Protein AF-T0NDR8-F1 (afdb_monomer_lite)

pLDDT: mean 93.09, std 7.86, range [40.0, 98.38]

Radius of gyration: 21.75 Å; chains: 1; bounding box: 62×39×62 Å

Sequence (320 aa):
SDEGNINTYKAYLRDLRKEHNIPVLVAEYGVPSSRGMAHKNIHMDFNQGNNDETMQGIINNHMLKDIVDEGYAGALAFTWQDEWFKRTWNTMDYDLPERRPFWSNVETNEQMFGILAFDPGQENSICDVDGDYSEWIENKDKFSIRDDNVYIRHDERYVYFLIKSENLRNNCVTYIPIDIKPNQGNTSYTEANLGFKAPIDVLIKIDKNSDSRILIDAYYDSFSYHYGKLLGFIDYNNDYSKDNTGIFTPIYLALNRGLFLPVDKVSLPFEKYETGKLLSGNGNPKSKVYNSLTDYAMKDNVLEIRIPWALLNVMDPSQN

Foldseek 3Di:
DDPDADDPLLVVLLVVLVVDPDAAEAEEDFAFQFLAFQAADPGPRSTLYPHWLVRRVVVRVVSQVSCVVSPHPHYAYPDAEWQQLDADPQCNVLADNVFSRLAHESNGSRTRSHPHYDDWDDPDDQDWFALDCPSVPPAPQWDDDPPKIWGWDDTRWWIKIKIFDQVVPDQDKDKDFDDPDAPFAAQAAVVVGGGHPGHGAKIFIDGPVQQTFIWGQLLPQPCLCPCPVPVNLDPHDPCSVDTHPNDTHFHKTWNDRWDQDPVVRDIRHTDIDRSGGAAEFTCDPVDPGHTVRHAWYHDNRMIMGIDTVVSVSNRGPSPD

Secondary structure (DSSP, 8-state):
---S---HHHHHHHHHHHT-SS--EEEEE-----SSEEE--TTT---EE---HHHHHHHHHHHHHHHHHTT-SEEEES-SB--TT---TTTTTSS-GGGGGGS--TT-TTS---SB---SSSSS-S--SSS-GGGGTT-SSEEEETTEEEEEEE-SSEEEEEEE-GGGSSSPPEEEEE--STT-SEEEETTTTEEEEEEESEEEEE-TTTT-EEEEEGGG-HHIIIIIIIT-SS---GGGGSSS-S-EEE-EEES---EEETTTTEEEPP-EEETTBPPBS---TTSTT--TT--EEEETTEEEEEEEGGGGT-S-TT--

Structure (mmCIF, N/CA/C/O backbone):
data_AF-T0NDR8-F1
#
_entry.id   AF-T0NDR8-F1
#
loop_
_atom_site.group_PDB
_atom_site.id
_atom_site.type_symbol
_atom_site.label_atom_id
_atom_site.label_alt_id
_atom_site.label_comp_id
_atom_site.label_asym_id
_atom_site.label_entity_id
_atom_site.label_seq_id
_atom_site.pdbx_PDB_ins_code
_atom_site.Cartn_x
_atom_site.Cartn_y
_atom_site.Cartn_z
_atom_site.occupancy
_atom_site.B_iso_or_equiv
_atom_site.auth_seq_id
_atom_site.auth_comp_id
_atom_site.auth_asym_id
_atom_site.auth_atom_id
_atom_site.pdbx_PDB_model_num
ATOM 1 N N . SER A 1 1 ? -25.293 18.993 19.581 1.00 40.16 1 SER A N 1
ATOM 2 C CA . SER A 1 1 ? -26.075 19.595 18.487 1.00 40.16 1 SER A CA 1
ATOM 3 C C . SER A 1 1 ? -25.246 19.398 17.245 1.00 40.16 1 SER A C 1
ATOM 5 O O . SER A 1 1 ? -24.423 20.249 16.940 1.00 40.16 1 SER A O 1
ATOM 7 N N . ASP A 1 2 ? -25.407 18.240 16.612 1.00 40.00 2 ASP A N 1
ATOM 8 C CA . ASP A 1 2 ? -24.569 17.824 15.489 1.00 40.00 2 ASP A CA 1
ATOM 9 C C . ASP A 1 2 ? -25.471 17.767 14.263 1.00 40.00 2 ASP A C 1
ATOM 11 O O . ASP A 1 2 ? -26.126 16.766 13.977 1.00 40.00 2 ASP A O 1
ATOM 15 N N . GLU A 1 3 ? -25.598 18.907 13.596 1.00 43.66 3 GLU A N 1
ATOM 16 C CA . GLU A 1 3 ? -26.218 18.962 12.282 1.00 43.66 3 GLU A CA 1
ATOM 17 C C . GLU A 1 3 ? -25.287 18.258 11.279 1.00 43.66 3 GLU A C 1
ATOM 19 O O . GLU A 1 3 ? -24.213 18.758 10.959 1.00 43.66 3 GLU A O 1
ATOM 24 N N . GLY A 1 4 ? -25.702 17.089 10.780 1.00 54.12 4 GLY A N 1
ATOM 25 C CA . GLY A 1 4 ? -25.367 16.643 9.421 1.00 54.12 4 GLY A CA 1
ATOM 26 C C . GLY A 1 4 ? -24.457 15.424 9.240 1.00 54.12 4 GLY A C 1
ATOM 27 O O . GLY A 1 4 ? -24.596 14.764 8.213 1.00 54.12 4 GLY A O 1
ATOM 28 N N . ASN A 1 5 ? -23.592 15.062 10.193 1.00 70.69 5 ASN A N 1
ATOM 29 C CA . ASN A 1 5 ? -22.657 13.940 9.998 1.00 70.69 5 ASN A CA 1
ATOM 30 C C . ASN A 1 5 ? -23.119 12.669 10.723 1.00 70.69 5 ASN A C 1
ATOM 32 O O . ASN A 1 5 ? -23.261 12.645 11.945 1.00 70.69 5 ASN A O 1
ATOM 36 N N . ILE A 1 6 ? -23.348 11.596 9.959 1.00 85.75 6 ILE A N 1
ATOM 37 C CA . ILE A 1 6 ? -23.759 10.292 10.492 1.00 85.75 6 ILE A CA 1
ATOM 38 C C . ILE A 1 6 ? -22.557 9.641 11.188 1.00 85.75 6 ILE A C 1
ATOM 40 O O . ILE A 1 6 ? -21.630 9.179 10.530 1.00 85.75 6 ILE A O 1
ATOM 44 N N . ASN A 1 7 ? -22.595 9.558 12.520 1.00 92.25 7 ASN A N 1
ATOM 45 C CA . ASN A 1 7 ? -21.621 8.803 13.307 1.00 92.25 7 ASN A CA 1
ATOM 46 C C . ASN A 1 7 ? -22.169 7.399 13.616 1.00 92.25 7 ASN A C 1
ATOM 48 O O . ASN A 1 7 ? -22.849 7.177 14.623 1.00 92.25 7 ASN A O 1
ATOM 52 N N . THR A 1 8 ? -21.893 6.447 12.723 1.00 92.38 8 THR A N 1
ATOM 53 C CA . THR A 1 8 ? -22.351 5.058 12.873 1.00 92.38 8 THR A CA 1
ATOM 54 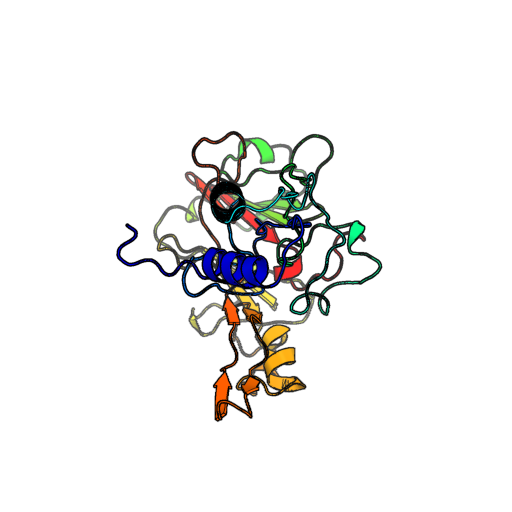C C . THR A 1 8 ? -21.667 4.335 14.029 1.00 92.38 8 THR A C 1
ATOM 56 O O . THR A 1 8 ? -22.281 3.467 14.646 1.00 92.38 8 THR A O 1
ATOM 59 N N . TYR A 1 9 ? -20.423 4.699 14.355 1.00 94.69 9 TYR A N 1
ATOM 60 C CA . TYR A 1 9 ? -19.675 4.084 15.451 1.00 94.69 9 TYR A CA 1
ATOM 61 C C . TYR A 1 9 ? -20.297 4.415 16.813 1.00 94.69 9 TYR A C 1
ATOM 63 O O . TYR A 1 9 ? -20.626 3.516 17.586 1.00 94.69 9 TYR A O 1
ATOM 71 N N . LYS A 1 10 ? -20.566 5.697 17.075 1.00 96.06 10 LYS A N 1
ATOM 72 C CA . LYS A 1 10 ? -21.236 6.153 18.299 1.00 96.06 10 LYS A CA 1
ATOM 73 C C . LYS A 1 10 ? -22.651 5.596 18.430 1.00 96.06 10 LYS A C 1
ATOM 75 O O . LYS A 1 10 ? -23.065 5.223 19.524 1.00 96.06 10 LYS A O 1
ATOM 80 N N . ALA A 1 11 ? -23.391 5.501 17.321 1.00 95.00 11 ALA A N 1
ATOM 81 C CA . ALA A 1 11 ? -24.710 4.871 17.316 1.00 95.00 11 ALA A CA 1
ATOM 82 C C . ALA A 1 11 ? -24.638 3.396 17.752 1.00 95.00 11 ALA A C 1
ATOM 84 O O . ALA A 1 11 ? -25.385 2.990 18.641 1.00 95.00 11 ALA A O 1
ATOM 85 N N . TYR A 1 12 ? -23.685 2.632 17.204 1.00 95.12 12 TYR A N 1
ATOM 86 C CA . TYR A 1 12 ? -23.433 1.251 17.620 1.00 95.12 12 TYR A CA 1
ATOM 87 C C . TYR A 1 12 ? -23.062 1.152 19.107 1.00 95.12 12 TYR A C 1
ATOM 89 O O . TYR A 1 12 ? -23.643 0.345 19.833 1.00 95.12 12 TYR A O 1
ATOM 97 N N . LEU A 1 13 ? -22.149 2.004 19.588 1.00 97.19 13 LEU A N 1
ATOM 98 C CA . LEU A 1 13 ? -21.760 2.042 21.000 1.00 97.19 13 LEU A CA 1
ATOM 99 C C . LEU A 1 13 ? -22.958 2.311 21.917 1.00 97.19 13 LEU A C 1
ATOM 101 O O . LEU A 1 13 ? -23.097 1.660 22.954 1.00 97.19 13 LEU A O 1
ATOM 105 N N . ARG A 1 14 ? -23.837 3.237 21.534 1.00 97.06 14 ARG A N 1
ATOM 106 C CA . ARG A 1 14 ? -25.043 3.562 22.293 1.00 97.06 14 ARG A CA 1
ATOM 107 C C . ARG A 1 14 ? -25.989 2.376 22.396 1.00 97.06 14 ARG A C 1
ATOM 109 O O . ARG A 1 14 ? -26.503 2.096 23.477 1.00 97.06 14 ARG A O 1
ATOM 116 N N . ASP A 1 15 ? -26.237 1.701 21.280 1.00 96.56 15 ASP A N 1
ATOM 117 C CA . ASP A 1 15 ? -27.154 0.566 21.243 1.00 96.56 15 ASP A CA 1
ATOM 118 C C . ASP A 1 15 ? -26.586 -0.625 22.018 1.00 96.56 15 ASP A C 1
ATOM 120 O O . ASP A 1 15 ? -27.284 -1.175 22.863 1.00 96.56 15 ASP A O 1
ATOM 124 N N . LEU A 1 16 ? -25.291 -0.922 21.873 1.00 96.00 16 LEU A N 1
ATOM 125 C CA . LEU A 1 16 ? -24.615 -1.933 22.689 1.00 96.00 16 LEU A CA 1
ATOM 126 C C . LEU A 1 16 ? -24.674 -1.598 24.192 1.00 96.00 16 LEU A C 1
ATOM 128 O O . LEU A 1 16 ? -24.930 -2.472 25.020 1.00 96.00 16 LEU A O 1
ATOM 132 N N . ARG A 1 17 ? -24.478 -0.327 24.573 1.00 95.69 17 ARG A N 1
ATOM 133 C CA . ARG A 1 17 ? -24.505 0.096 25.982 1.00 95.69 17 ARG A CA 1
ATOM 134 C C . ARG A 1 17 ? -25.880 -0.104 26.621 1.00 95.69 17 ARG A C 1
ATOM 136 O O . ARG A 1 17 ? -25.917 -0.456 27.802 1.00 95.69 17 ARG A O 1
ATOM 143 N N . LYS A 1 18 ? -26.975 0.109 25.874 1.00 96.19 18 LYS A N 1
ATOM 144 C CA . LYS A 1 18 ? -28.365 -0.062 26.351 1.00 96.19 18 LYS A CA 1
ATOM 145 C C . LYS A 1 18 ? -28.694 -1.505 26.735 1.00 96.19 18 LYS A C 1
ATOM 147 O O . LYS A 1 18 ? -29.501 -1.710 27.636 1.00 96.19 18 LYS A O 1
ATOM 152 N N . GLU A 1 19 ? -28.054 -2.482 26.098 1.00 97.06 19 GLU A N 1
ATOM 153 C CA . GLU A 1 19 ? -28.286 -3.910 26.358 1.00 97.06 19 GLU A CA 1
ATOM 154 C C . GLU A 1 19 ? -27.609 -4.414 27.648 1.00 97.06 19 GLU A C 1
ATOM 156 O O . GLU A 1 19 ? -27.806 -5.558 28.066 1.00 97.06 19 GLU A O 1
ATOM 161 N N . HIS A 1 20 ? -26.816 -3.573 28.325 1.00 95.44 20 HIS A N 1
ATOM 162 C CA . HIS A 1 20 ? -26.034 -3.972 29.493 1.00 95.44 20 HIS A CA 1
ATOM 163 C C . HIS A 1 20 ? -26.253 -3.054 30.702 1.00 95.44 20 HIS A C 1
ATOM 165 O O . HIS A 1 20 ? -26.096 -1.841 30.636 1.00 95.44 20 HIS A O 1
ATOM 171 N N . ASN A 1 21 ? -26.500 -3.642 31.875 1.00 94.94 21 ASN A N 1
ATOM 172 C CA . ASN A 1 21 ? -26.572 -2.916 33.157 1.00 94.94 21 ASN A CA 1
ATOM 173 C C . ASN A 1 21 ? -25.276 -3.009 33.986 1.00 94.94 21 ASN A C 1
ATOM 175 O O . ASN A 1 21 ? -25.230 -2.562 35.129 1.00 94.94 21 ASN A O 1
ATOM 179 N N . ILE A 1 22 ? -24.224 -3.602 33.419 1.00 97.19 22 ILE A N 1
ATOM 180 C CA . ILE A 1 22 ? -22.890 -3.747 34.018 1.00 97.19 22 ILE A CA 1
ATOM 181 C C . ILE A 1 22 ? -21.892 -2.794 33.335 1.00 97.19 22 ILE A C 1
ATOM 183 O O . ILE A 1 22 ? -22.199 -2.277 32.258 1.00 97.19 22 ILE A O 1
ATOM 187 N N . PRO A 1 23 ? -20.707 -2.541 33.923 1.00 97.19 23 PRO A N 1
ATOM 188 C CA . PRO A 1 23 ? -19.633 -1.840 33.225 1.00 97.19 23 PRO A CA 1
ATOM 189 C C . PRO A 1 23 ? -19.239 -2.579 31.939 1.00 97.19 23 PRO A C 1
ATOM 191 O O . PRO A 1 23 ? -19.025 -3.790 31.963 1.00 97.19 23 PRO A O 1
ATOM 194 N N . VAL A 1 24 ? -19.128 -1.843 30.832 1.00 97.94 24 VAL A N 1
ATOM 195 C CA . VAL A 1 24 ? -18.695 -2.372 29.531 1.00 97.94 24 VAL A CA 1
ATOM 196 C C . VAL A 1 24 ? -17.355 -1.740 29.174 1.00 97.94 24 VAL A C 1
ATOM 198 O O . VAL A 1 24 ? -17.220 -0.518 29.214 1.00 97.94 24 VAL A O 1
ATOM 201 N N . LEU A 1 25 ? -16.367 -2.571 28.849 1.00 97.81 25 LEU A N 1
ATOM 202 C CA . LEU A 1 25 ? -15.038 -2.167 28.393 1.00 97.81 25 LEU A CA 1
ATOM 203 C C . LEU A 1 25 ? -14.932 -2.453 26.893 1.00 97.81 25 LEU A C 1
ATOM 205 O O . LEU A 1 25 ? -15.238 -3.566 26.467 1.00 97.81 25 LEU A O 1
ATOM 209 N N . VAL A 1 26 ? -14.462 -1.484 26.106 1.00 98.19 26 VAL A N 1
ATOM 210 C CA . VAL A 1 26 ? -14.074 -1.751 24.715 1.00 98.19 26 VAL A CA 1
ATOM 211 C C . VAL A 1 26 ? -12.697 -2.409 24.725 1.00 98.19 26 VAL A C 1
ATOM 213 O O . VAL A 1 26 ? -11.698 -1.765 25.036 1.00 98.19 26 VAL A O 1
ATOM 216 N N . ALA A 1 27 ? -12.661 -3.713 24.449 1.00 96.94 27 ALA A N 1
ATOM 217 C CA . ALA A 1 27 ? -11.439 -4.509 24.548 1.00 96.94 27 ALA A CA 1
ATOM 218 C C . ALA A 1 27 ? -10.407 -4.170 23.467 1.00 96.94 27 ALA A C 1
ATOM 220 O O . ALA A 1 27 ? -9.223 -4.326 23.724 1.00 96.94 27 ALA A O 1
ATOM 221 N N . GLU A 1 28 ? -10.846 -3.710 22.295 1.00 96.31 28 GLU A N 1
ATOM 222 C CA . GLU A 1 28 ? -9.987 -3.290 21.188 1.00 96.31 28 GLU A CA 1
ATOM 223 C C . GLU A 1 28 ? -10.709 -2.204 20.382 1.00 96.31 28 GLU A C 1
ATOM 225 O O . GLU A 1 28 ? -11.910 -2.307 20.113 1.00 96.31 28 GLU A O 1
ATOM 230 N N . TYR A 1 29 ? -9.984 -1.155 20.003 1.00 96.94 29 TYR A N 1
ATOM 231 C CA . TYR A 1 29 ? -10.418 -0.187 19.001 1.00 96.94 29 TYR A CA 1
ATOM 232 C C . TYR A 1 29 ? -9.208 0.345 18.237 1.00 96.94 29 TYR A C 1
ATOM 234 O O . TYR A 1 29 ? -8.104 0.420 18.780 1.00 96.94 29 TYR A O 1
ATOM 242 N N . GLY A 1 30 ? -9.447 0.758 16.999 1.00 96.56 30 GLY A N 1
ATOM 243 C CA . GLY A 1 30 ? -8.458 1.409 16.160 1.00 96.56 30 GLY A CA 1
ATOM 244 C C . GLY A 1 30 ? -8.782 1.240 14.683 1.00 96.56 30 GLY A C 1
ATOM 245 O O . GLY A 1 30 ? -9.642 0.439 14.309 1.00 96.56 30 GLY A O 1
ATOM 246 N N . VAL A 1 31 ? -8.069 1.991 13.854 1.00 97.25 31 VAL A N 1
ATOM 247 C CA . VAL A 1 31 ? -7.938 1.744 12.416 1.00 97.25 31 VAL A CA 1
ATOM 248 C C . VAL A 1 31 ? -6.457 1.577 12.067 1.00 97.25 31 VAL A C 1
ATOM 250 O O . VAL A 1 31 ? -5.607 2.124 12.774 1.00 97.25 31 VAL A O 1
ATOM 253 N N . PRO A 1 32 ? -6.118 0.847 10.998 1.00 97.31 32 PRO A N 1
ATOM 254 C CA . PRO A 1 32 ? -4.738 0.686 10.560 1.00 97.31 32 PRO A CA 1
ATOM 255 C C . PRO A 1 32 ? -4.275 1.880 9.712 1.00 97.31 32 PRO A C 1
ATOM 257 O O . PRO A 1 32 ? -5.077 2.503 9.002 1.00 97.31 32 PRO A O 1
ATOM 260 N N . SER A 1 33 ? -2.968 2.146 9.739 1.00 97.19 33 SER A N 1
ATOM 261 C CA . SER A 1 33 ? -2.264 3.061 8.830 1.00 97.19 33 SER A CA 1
ATOM 262 C C . SER A 1 33 ? -1.646 2.340 7.618 1.00 97.19 33 SER A C 1
ATOM 264 O O . SER A 1 33 ? -0.762 2.853 6.931 1.00 97.19 33 SER A O 1
ATOM 266 N N . SER A 1 34 ? -2.110 1.116 7.352 1.00 96.69 34 SER A N 1
ATOM 267 C CA . SER A 1 34 ? -1.697 0.299 6.214 1.00 96.69 34 SER A CA 1
ATOM 268 C C . SER A 1 34 ? -2.048 0.969 4.887 1.00 96.69 34 SER A C 1
ATOM 270 O O . SER A 1 34 ? -3.022 1.715 4.774 1.00 96.69 34 SER A O 1
ATOM 272 N N . ARG A 1 35 ? -1.318 0.607 3.834 1.00 96.88 35 ARG A N 1
ATOM 273 C CA . ARG A 1 35 ? -1.595 1.051 2.466 1.00 96.88 35 ARG A CA 1
ATOM 274 C C . ARG A 1 35 ? -2.831 0.375 1.872 1.00 96.88 35 ARG A C 1
ATOM 276 O O . ARG A 1 35 ? -3.700 1.041 1.312 1.00 96.88 35 ARG A O 1
ATOM 283 N N . GLY A 1 36 ? -2.911 -0.948 1.987 1.00 97.12 36 GLY A N 1
ATOM 284 C CA . GLY A 1 36 ? -4.042 -1.709 1.474 1.00 97.12 36 GLY A CA 1
ATOM 285 C C . GLY A 1 36 ? -5.286 -1.516 2.332 1.00 97.12 36 GLY A C 1
ATOM 286 O O . GLY A 1 36 ? -5.195 -1.179 3.513 1.00 97.12 36 GLY A O 1
ATOM 287 N N . MET A 1 37 ? -6.452 -1.736 1.725 1.00 97.12 37 MET A N 1
ATOM 288 C CA . MET A 1 37 ? -7.762 -1.529 2.338 1.00 97.12 37 MET A CA 1
ATOM 289 C C . MET A 1 37 ? -8.625 -2.782 2.175 1.00 97.12 37 MET A C 1
ATOM 291 O O . MET A 1 37 ? -8.669 -3.370 1.094 1.00 97.12 37 MET A O 1
ATOM 295 N N . ALA A 1 38 ? -9.341 -3.170 3.232 1.00 95.06 38 ALA A N 1
ATOM 296 C CA . ALA A 1 38 ? -10.311 -4.270 3.186 1.00 95.06 38 ALA A CA 1
ATOM 297 C C . ALA A 1 38 ? -11.764 -3.821 3.342 1.00 95.06 38 ALA A C 1
ATOM 299 O O . ALA A 1 38 ? -12.669 -4.582 3.018 1.00 95.06 38 ALA A O 1
ATOM 300 N N . HIS A 1 39 ? -12.005 -2.594 3.806 1.00 93.69 39 HIS A N 1
ATOM 301 C CA . HIS A 1 39 ? -13.349 -2.038 3.891 1.00 93.69 39 HIS A CA 1
ATOM 302 C C . HIS A 1 39 ? -13.325 -0.513 3.798 1.00 93.69 39 HIS A C 1
ATOM 304 O O . HIS A 1 39 ? -12.533 0.140 4.481 1.00 93.69 39 HIS A O 1
ATOM 310 N N . LYS A 1 40 ? -14.232 0.045 2.990 1.00 92.81 40 LYS A N 1
ATOM 311 C CA . LYS A 1 40 ? -14.448 1.487 2.875 1.00 92.81 40 LYS A CA 1
ATOM 312 C C . LYS A 1 40 ? -15.646 1.905 3.723 1.00 92.81 40 LYS A C 1
ATOM 314 O O . LYS A 1 40 ? -16.757 1.428 3.502 1.00 92.81 40 LYS A O 1
ATOM 319 N N . ASN A 1 41 ? -15.438 2.834 4.649 1.00 90.56 41 ASN A N 1
ATOM 320 C CA . ASN A 1 41 ? -16.526 3.399 5.437 1.00 90.56 41 ASN A CA 1
ATOM 321 C C . ASN A 1 41 ? -17.204 4.533 4.653 1.00 90.56 41 ASN A C 1
ATOM 323 O O . ASN A 1 41 ? -16.568 5.518 4.297 1.00 90.56 41 ASN A O 1
ATOM 327 N N . ILE A 1 42 ? -18.507 4.407 4.399 1.00 86.50 42 ILE A N 1
ATOM 328 C CA . ILE A 1 42 ? -19.261 5.341 3.544 1.00 86.50 42 ILE A CA 1
ATOM 329 C C . ILE A 1 42 ? -19.758 6.612 4.256 1.00 86.50 42 ILE A C 1
ATOM 331 O O . ILE A 1 42 ? -20.331 7.482 3.603 1.00 86.50 42 ILE A O 1
ATOM 335 N N . HIS A 1 43 ? -19.599 6.715 5.579 1.00 87.50 43 HIS A N 1
ATOM 336 C CA . HIS A 1 43 ? -20.187 7.797 6.382 1.00 87.50 43 HIS A CA 1
ATOM 337 C C . HIS A 1 43 ? -19.164 8.636 7.145 1.00 87.50 43 HIS A C 1
ATOM 339 O O . HIS A 1 43 ? -19.396 9.822 7.360 1.00 87.50 43 HIS A O 1
ATOM 345 N N . MET A 1 44 ? -18.063 8.022 7.575 1.00 90.38 44 MET A N 1
ATOM 346 C CA . MET A 1 44 ? -17.092 8.629 8.488 1.00 90.38 44 MET A CA 1
ATOM 347 C C . MET A 1 44 ? -15.675 8.682 7.910 1.00 90.38 44 MET A C 1
ATOM 349 O O . MET A 1 44 ? -14.795 9.231 8.562 1.00 90.38 44 MET A O 1
ATOM 353 N N . ASP A 1 45 ? -15.438 8.061 6.747 1.00 90.31 45 ASP A N 1
ATOM 354 C CA . ASP A 1 45 ? -14.103 7.839 6.167 1.00 90.31 45 ASP A CA 1
ATOM 355 C C . ASP A 1 45 ? -13.135 7.067 7.090 1.00 90.31 45 ASP A C 1
ATOM 357 O O . ASP A 1 45 ? -11.926 7.052 6.880 1.00 90.31 45 ASP A O 1
ATOM 361 N N . PHE A 1 46 ? -13.665 6.357 8.095 1.00 93.94 46 PHE A N 1
ATOM 362 C CA . PHE A 1 46 ? -12.903 5.466 8.980 1.00 93.94 46 PHE A CA 1
ATOM 363 C C . PHE A 1 46 ? -12.647 4.130 8.278 1.00 93.94 46 PHE A C 1
ATOM 365 O O . PHE A 1 46 ? -13.234 3.098 8.616 1.00 93.94 46 PHE A O 1
ATOM 372 N N . ASN A 1 47 ? -11.842 4.180 7.222 1.00 95.25 47 ASN A N 1
ATOM 373 C CA . ASN A 1 47 ? -11.541 3.027 6.387 1.00 95.25 47 ASN A CA 1
ATOM 374 C C . ASN A 1 47 ? -10.689 2.004 7.148 1.00 95.25 47 ASN A C 1
ATOM 376 O O . ASN A 1 47 ? -9.832 2.363 7.956 1.00 95.25 47 ASN A O 1
ATOM 380 N N . GLN A 1 48 ? -10.900 0.720 6.854 1.00 95.12 48 GLN A N 1
ATOM 381 C CA . GLN A 1 48 ? -10.037 -0.362 7.330 1.00 95.12 48 GLN A CA 1
ATOM 382 C C . GLN A 1 48 ? -8.843 -0.479 6.384 1.00 95.12 48 GLN A C 1
ATOM 384 O O . GLN A 1 48 ? -8.822 -1.345 5.503 1.00 95.12 48 GLN A O 1
ATOM 389 N N . GLY A 1 49 ? -7.910 0.459 6.543 1.00 96.56 49 GLY A N 1
ATOM 390 C CA . GLY A 1 49 ? -6.732 0.645 5.700 1.00 96.56 49 GLY A CA 1
ATOM 391 C C . GLY A 1 49 ? -6.799 1.902 4.841 1.00 96.56 49 GLY A C 1
ATOM 392 O O . GLY A 1 49 ? -7.833 2.565 4.772 1.00 96.56 49 GLY A O 1
ATOM 393 N N . ASN A 1 50 ? -5.686 2.218 4.184 1.00 96.88 50 ASN A N 1
ATOM 394 C CA . ASN A 1 50 ? -5.479 3.430 3.395 1.00 96.88 50 ASN A CA 1
ATOM 395 C C . ASN A 1 50 ? -5.701 4.729 4.199 1.00 96.88 50 ASN A C 1
ATOM 397 O O . ASN A 1 50 ? -6.317 5.682 3.718 1.00 96.88 50 ASN A O 1
ATOM 401 N N . ASN A 1 51 ? -5.195 4.757 5.433 1.00 96.62 51 ASN A N 1
ATOM 402 C CA . ASN A 1 51 ? -5.063 5.964 6.248 1.00 96.62 51 ASN A CA 1
ATOM 403 C C . ASN A 1 51 ? -3.569 6.216 6.460 1.00 96.62 51 ASN A C 1
ATOM 405 O O . ASN A 1 51 ? -2.841 5.270 6.738 1.00 96.62 51 ASN A O 1
ATOM 409 N N . ASP A 1 52 ? -3.093 7.455 6.363 1.00 97.06 52 ASP A N 1
ATOM 410 C CA . ASP A 1 52 ? -1.749 7.747 6.868 1.00 97.06 52 ASP A CA 1
ATOM 411 C C . ASP A 1 52 ? -1.736 7.728 8.411 1.00 97.06 52 ASP A C 1
ATOM 413 O O . ASP A 1 52 ? -2.785 7.759 9.061 1.00 97.06 52 ASP A O 1
ATOM 417 N N . GLU A 1 53 ? -0.550 7.677 9.017 1.00 97.19 53 GLU A N 1
ATOM 418 C CA . GLU A 1 53 ? -0.386 7.637 10.481 1.00 97.19 53 GLU A CA 1
ATOM 419 C C . GLU A 1 53 ? -1.030 8.836 11.203 1.00 97.19 53 GLU A C 1
ATOM 421 O O . GLU A 1 53 ? -1.563 8.699 12.309 1.00 97.19 53 GLU A O 1
ATOM 426 N N . THR A 1 54 ? -1.041 10.021 10.578 1.00 96.50 54 THR A N 1
ATOM 427 C CA . THR A 1 54 ? -1.701 11.202 11.155 1.00 96.50 54 THR A CA 1
ATOM 428 C C . THR A 1 54 ? -3.211 10.990 11.186 1.00 96.50 54 THR A C 1
ATOM 430 O O . THR A 1 54 ? -3.856 11.234 12.211 1.00 96.50 54 THR A O 1
ATOM 433 N N . MET A 1 55 ? -3.779 10.495 10.086 1.00 97.38 55 MET A N 1
ATOM 434 C CA . MET A 1 55 ? -5.198 10.176 9.989 1.00 97.38 55 MET A CA 1
ATOM 435 C C . MET A 1 55 ? -5.591 9.051 10.953 1.00 97.38 55 MET A C 1
ATOM 437 O O . MET A 1 55 ? -6.596 9.184 11.652 1.00 97.38 55 MET A O 1
ATOM 441 N N . GLN A 1 56 ? -4.774 8.003 11.086 1.00 97.88 56 GLN A N 1
ATOM 442 C CA . GLN A 1 56 ? -4.961 6.955 12.093 1.00 97.88 56 GLN A CA 1
ATOM 443 C C . GLN A 1 56 ? -5.062 7.551 13.506 1.00 97.88 56 GLN A C 1
ATOM 445 O O . GLN A 1 56 ? -6.008 7.251 14.237 1.00 97.88 56 GLN A O 1
ATOM 450 N N . GLY A 1 57 ? -4.143 8.443 13.887 1.00 97.25 57 GLY A N 1
ATOM 451 C CA . GLY A 1 57 ? -4.178 9.107 15.192 1.00 97.25 57 GLY A CA 1
ATOM 452 C C . GLY A 1 57 ? -5.440 9.953 15.409 1.00 97.25 57 GLY A C 1
ATOM 453 O O . GLY A 1 57 ? -6.039 9.923 16.490 1.00 97.25 57 GLY A O 1
ATOM 454 N N . ILE A 1 58 ? -5.884 10.681 14.378 1.00 97.69 58 ILE A N 1
ATOM 455 C CA . ILE A 1 58 ? -7.116 11.484 14.414 1.00 97.69 58 ILE A CA 1
ATOM 456 C C . ILE A 1 58 ? -8.347 10.589 14.602 1.00 97.69 58 ILE A C 1
ATOM 458 O O . ILE A 1 58 ? -9.175 10.872 15.475 1.00 97.69 58 ILE A O 1
ATOM 462 N N . ILE A 1 59 ? -8.452 9.512 13.821 1.00 97.81 59 ILE A N 1
ATOM 463 C CA . ILE A 1 59 ? -9.568 8.562 13.873 1.00 97.81 59 ILE A CA 1
ATOM 464 C C . ILE A 1 59 ? -9.607 7.866 15.235 1.00 97.81 59 ILE A C 1
ATOM 466 O O . ILE A 1 59 ? -10.643 7.888 15.901 1.00 97.81 59 ILE A O 1
ATOM 470 N N . ASN A 1 60 ? -8.478 7.334 15.707 1.00 97.88 60 ASN A N 1
ATOM 471 C CA . ASN A 1 60 ? -8.396 6.641 16.993 1.00 97.88 60 ASN A CA 1
ATOM 472 C C . ASN A 1 60 ? -8.792 7.571 18.156 1.00 97.88 60 ASN A C 1
ATOM 474 O O . ASN A 1 60 ? -9.555 7.179 19.039 1.00 97.88 60 ASN A O 1
ATOM 478 N N . ASN A 1 61 ? -8.360 8.836 18.135 1.00 97.62 61 ASN A N 1
ATOM 479 C CA . ASN A 1 61 ? -8.775 9.832 19.127 1.00 97.62 61 ASN A CA 1
ATOM 480 C C . ASN A 1 61 ? -10.283 10.138 19.072 1.00 97.62 61 ASN A C 1
ATOM 482 O O . ASN A 1 61 ? -10.904 10.356 20.113 1.00 97.62 61 ASN A O 1
ATOM 486 N N . HIS A 1 62 ? -10.884 10.170 17.879 1.00 97.56 62 HIS A N 1
ATOM 487 C CA . HIS A 1 62 ? -12.333 10.336 17.727 1.00 97.56 62 HIS A CA 1
ATOM 488 C C . HIS A 1 62 ? -13.077 9.131 18.312 1.00 97.56 62 HIS A C 1
ATOM 490 O O . HIS A 1 62 ? -13.946 9.313 19.163 1.00 97.56 62 HIS A O 1
ATOM 496 N N . MET A 1 63 ? -12.684 7.909 17.942 1.00 97.62 63 MET A N 1
ATOM 497 C CA . MET A 1 63 ? -13.282 6.682 18.474 1.00 97.62 63 MET A CA 1
ATOM 498 C C . MET A 1 63 ? -13.205 6.639 20.004 1.00 97.62 63 MET A C 1
ATOM 500 O O . MET A 1 63 ? -14.209 6.372 20.657 1.00 97.62 63 MET A O 1
ATOM 504 N N . LEU A 1 64 ? -12.054 6.983 20.593 1.00 98.12 64 LEU A N 1
ATOM 505 C CA . LEU A 1 64 ? -11.903 7.040 22.048 1.00 98.12 64 LEU A CA 1
ATOM 506 C C . LEU A 1 64 ? -12.876 8.034 22.700 1.00 98.12 64 LEU A C 1
ATOM 508 O O . LEU A 1 64 ? -13.479 7.713 23.723 1.00 98.12 64 LEU A O 1
ATOM 512 N N . LYS A 1 65 ? -13.056 9.223 22.112 1.00 97.88 65 LYS A N 1
ATOM 513 C CA . LYS A 1 65 ? -14.027 10.213 22.604 1.00 97.88 65 LYS A CA 1
ATOM 514 C C . LYS A 1 65 ? -15.453 9.682 22.551 1.00 97.88 65 LYS A C 1
ATOM 516 O O . LYS A 1 65 ? -16.174 9.839 23.527 1.00 97.88 65 LYS A O 1
ATOM 521 N N . ASP A 1 66 ? -15.839 9.003 21.474 1.00 97.88 66 ASP A N 1
ATOM 522 C CA . ASP A 1 66 ? -17.169 8.397 21.380 1.00 97.88 66 ASP A CA 1
ATOM 523 C C . ASP A 1 66 ? -17.396 7.318 22.446 1.00 97.88 66 ASP A C 1
ATOM 525 O O . ASP A 1 66 ? -18.471 7.269 23.044 1.00 97.88 66 ASP A O 1
ATOM 529 N N . ILE A 1 67 ? -16.383 6.495 22.740 1.00 98.38 67 ILE A N 1
ATOM 530 C CA . ILE A 1 67 ? -16.451 5.491 23.814 1.00 98.38 67 ILE A CA 1
ATOM 531 C C . ILE A 1 67 ? -16.649 6.164 25.180 1.00 98.38 67 ILE A C 1
ATOM 533 O O . ILE A 1 67 ? -17.488 5.728 25.974 1.00 98.38 67 ILE A O 1
ATOM 537 N N . VAL A 1 68 ? -15.895 7.233 25.454 1.00 97.50 68 VAL A N 1
ATOM 538 C CA . VAL A 1 68 ? -16.008 8.007 26.701 1.00 97.50 68 VAL A CA 1
ATOM 539 C C . VAL A 1 68 ? -17.384 8.671 26.815 1.00 97.50 68 VAL A C 1
ATOM 541 O O . VAL A 1 68 ? -18.022 8.572 27.864 1.00 97.50 68 VAL A O 1
ATOM 544 N N . ASP A 1 69 ? -17.868 9.292 25.740 1.00 97.44 69 ASP A N 1
ATOM 545 C CA . ASP A 1 69 ? -19.151 9.999 25.703 1.00 97.44 69 ASP A CA 1
ATOM 546 C C . ASP A 1 69 ? -20.349 9.067 25.933 1.00 97.44 69 ASP A C 1
ATOM 548 O O . ASP A 1 69 ? -21.315 9.454 26.591 1.00 97.44 69 ASP A O 1
ATOM 552 N N . GLU A 1 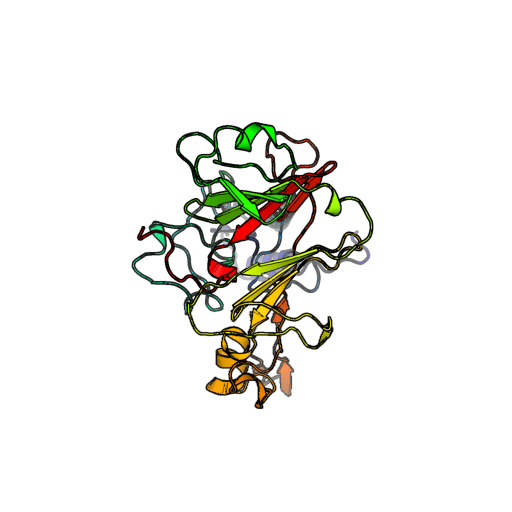70 ? -20.295 7.830 25.427 1.00 97.56 70 GLU A N 1
ATOM 553 C CA . GLU A 1 70 ? -21.351 6.826 25.629 1.00 97.56 70 GLU A CA 1
ATOM 554 C C . GLU A 1 70 ? -21.233 6.089 26.985 1.00 97.56 70 GLU A C 1
ATOM 556 O O . GLU A 1 70 ? -21.959 5.126 27.247 1.00 97.56 70 GLU A O 1
ATOM 561 N N . GLY A 1 71 ? -20.351 6.542 27.886 1.00 96.25 71 GLY A N 1
ATOM 562 C CA . GLY A 1 71 ? -20.310 6.094 29.283 1.00 96.25 71 GLY A CA 1
ATOM 563 C C . GLY A 1 71 ? -19.796 4.664 29.473 1.00 96.25 71 GLY A C 1
ATOM 564 O O . GLY A 1 71 ? -20.268 3.939 30.361 1.00 96.25 71 GLY A O 1
ATOM 565 N N . TYR A 1 72 ? -18.857 4.240 28.628 1.00 98.25 72 TYR A N 1
ATOM 566 C CA . TYR A 1 72 ? -18.134 2.981 28.796 1.00 98.25 72 TYR A CA 1
ATOM 567 C C . TYR A 1 72 ? -17.124 3.081 29.947 1.00 98.25 72 TYR A C 1
ATOM 569 O O . TYR A 1 72 ? -16.664 4.160 30.316 1.00 98.25 72 TYR A O 1
ATOM 577 N N . ALA A 1 73 ? -16.756 1.935 30.521 1.00 97.75 73 ALA A N 1
ATOM 578 C CA . ALA A 1 73 ? -15.793 1.854 31.620 1.00 97.75 73 ALA A CA 1
ATOM 579 C C . ALA A 1 73 ? -14.351 2.167 31.182 1.00 97.75 73 ALA A C 1
ATOM 581 O O . ALA A 1 73 ? -13.500 2.458 32.020 1.00 97.75 73 ALA A O 1
ATOM 582 N N . GLY A 1 74 ? -14.075 2.082 29.880 1.00 96.88 74 GLY A N 1
ATOM 583 C CA . GLY A 1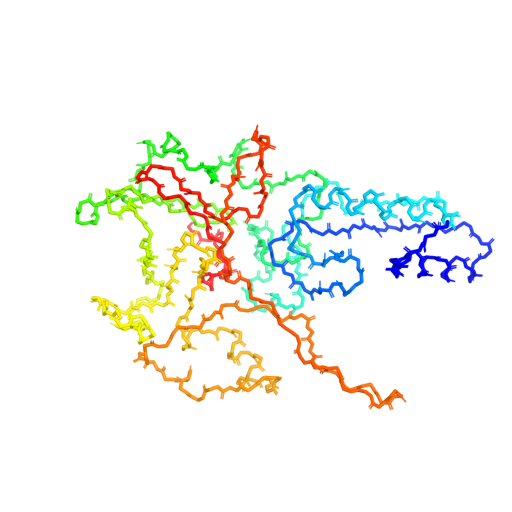 74 ? -12.783 2.379 29.279 1.00 96.88 74 GLY A CA 1
ATOM 584 C C . GLY A 1 74 ? -12.662 1.798 27.873 1.00 96.88 74 GLY A C 1
ATOM 585 O O . GLY A 1 74 ? -13.609 1.205 27.344 1.00 96.88 74 GLY A O 1
ATOM 586 N N . ALA A 1 75 ? -11.465 1.926 27.309 1.00 97.69 75 ALA A N 1
ATOM 587 C CA . ALA A 1 75 ? -11.088 1.346 26.029 1.00 97.69 75 ALA A CA 1
ATOM 588 C C . ALA A 1 75 ? -9.612 0.934 26.044 1.00 97.69 75 ALA A C 1
ATOM 590 O O . ALA A 1 75 ? -8.796 1.616 26.670 1.00 97.69 75 ALA A O 1
ATOM 591 N N . LEU A 1 76 ? -9.263 -0.136 25.333 1.00 97.75 76 LEU A N 1
ATOM 592 C CA . LEU A 1 76 ? -7.874 -0.514 25.077 1.00 97.75 76 LEU A CA 1
ATOM 593 C C . LEU A 1 76 ? -7.566 -0.264 23.599 1.00 97.75 76 LEU A C 1
ATOM 595 O O . LEU A 1 76 ? -8.241 -0.799 22.720 1.00 97.75 76 LEU A O 1
ATOM 599 N N . ALA A 1 77 ? -6.579 0.593 23.333 1.00 96.00 77 ALA A N 1
ATOM 600 C CA . ALA A 1 77 ? -6.132 0.857 21.971 1.00 96.00 77 ALA A CA 1
ATOM 601 C C . ALA A 1 77 ? -5.440 -0.394 21.427 1.00 96.00 77 ALA A C 1
ATOM 603 O O . ALA A 1 77 ? -4.506 -0.906 22.048 1.00 96.00 77 ALA A O 1
ATOM 604 N N . PHE A 1 78 ? -5.907 -0.870 20.280 1.00 95.25 78 PHE A N 1
ATOM 605 C CA . PHE A 1 78 ? -5.261 -1.941 19.545 1.00 95.25 78 PHE A CA 1
ATOM 606 C C . PHE A 1 78 ? -4.384 -1.293 18.465 1.00 95.25 78 PHE A C 1
ATOM 608 O O . PHE A 1 78 ? -4.916 -0.671 17.551 1.00 95.25 78 PHE A O 1
ATOM 615 N N . THR A 1 79 ? -3.056 -1.343 18.561 1.00 94.62 79 THR A N 1
ATOM 616 C CA . THR A 1 79 ? -2.211 -1.977 19.600 1.00 94.62 79 THR A CA 1
ATOM 617 C C . THR A 1 79 ? -0.981 -1.105 19.898 1.00 94.62 79 THR A C 1
ATOM 619 O O . THR A 1 79 ? -0.798 -0.052 19.290 1.00 94.62 79 THR A O 1
ATOM 622 N N . TRP A 1 80 ? -0.141 -1.479 20.871 1.00 95.38 80 TRP A N 1
ATOM 623 C CA . TRP A 1 80 ? 1.051 -0.685 21.201 1.00 95.38 80 TRP A CA 1
ATOM 624 C C . TRP A 1 80 ? 2.060 -0.653 20.051 1.00 95.38 80 TRP A C 1
ATOM 626 O O . TRP A 1 80 ? 2.556 0.419 19.732 1.00 95.38 80 TRP A O 1
ATOM 636 N N . GLN A 1 81 ? 2.336 -1.794 19.421 1.00 95.50 81 GLN A N 1
ATOM 637 C CA . GLN A 1 81 ? 3.368 -1.954 18.393 1.00 95.50 81 GLN A CA 1
ATOM 638 C C . GLN A 1 81 ? 2.814 -2.655 17.156 1.00 95.50 81 GLN A C 1
ATOM 640 O O . GLN A 1 81 ? 1.884 -3.453 17.272 1.00 95.50 81 GLN A O 1
ATOM 645 N N . ASP A 1 82 ? 3.405 -2.412 15.993 1.00 95.12 82 ASP A N 1
ATOM 646 C CA . ASP A 1 82 ? 2.994 -3.108 14.776 1.00 95.12 82 ASP A CA 1
ATOM 647 C C . ASP A 1 82 ? 3.210 -4.625 14.837 1.00 95.12 82 ASP A C 1
ATOM 649 O O . ASP A 1 82 ? 4.183 -5.136 15.394 1.00 95.12 82 ASP A O 1
ATOM 653 N N . GLU A 1 83 ? 2.294 -5.357 14.202 1.00 95.75 83 GLU A N 1
ATOM 654 C CA . GLU A 1 83 ? 2.294 -6.817 14.143 1.00 95.75 83 GLU A CA 1
ATOM 655 C C . GLU A 1 83 ? 2.362 -7.293 12.684 1.00 95.75 83 GLU A C 1
ATOM 657 O O . GLU A 1 83 ? 1.350 -7.362 11.990 1.00 95.75 83 GLU A O 1
ATOM 662 N N . TRP A 1 84 ? 3.553 -7.669 12.207 1.00 95.19 84 TRP A N 1
ATOM 663 C CA . TRP A 1 84 ? 3.759 -8.076 10.805 1.00 95.19 84 TRP A CA 1
ATOM 664 C C . TRP A 1 84 ? 3.136 -9.434 10.444 1.00 95.19 84 TRP A C 1
ATOM 666 O O . TRP A 1 84 ? 2.877 -9.724 9.285 1.00 95.19 84 TRP A O 1
ATOM 676 N N . PHE A 1 85 ? 2.847 -10.292 11.423 1.00 94.88 85 PHE A N 1
ATOM 677 C CA . PHE A 1 85 ? 2.323 -11.638 11.158 1.00 94.88 85 PHE A CA 1
ATOM 678 C C . PHE A 1 85 ? 0.826 -11.672 10.798 1.00 94.88 85 PHE A C 1
ATOM 680 O O . PHE A 1 85 ? 0.288 -12.742 10.486 1.00 94.88 85 PHE A O 1
ATOM 687 N N . LYS A 1 86 ? 0.127 -10.535 10.903 1.00 95.69 86 LYS A N 1
ATOM 688 C CA . LYS A 1 86 ? -1.317 -10.448 10.672 1.00 95.69 86 LYS A CA 1
ATOM 689 C C . LYS A 1 86 ? -1.652 -10.701 9.207 1.00 95.69 86 LYS A C 1
ATOM 691 O O . LYS A 1 86 ? -0.840 -10.494 8.308 1.00 95.69 86 LYS A O 1
ATOM 696 N N . ARG A 1 87 ? -2.882 -11.160 8.988 1.00 94.25 87 ARG A N 1
ATOM 697 C CA . ARG A 1 87 ? -3.430 -11.513 7.677 1.00 94.25 87 ARG A CA 1
ATOM 698 C C . ARG A 1 87 ? -4.857 -11.008 7.577 1.00 94.25 87 ARG A C 1
ATOM 700 O O . ARG A 1 87 ? -5.561 -10.997 8.584 1.00 94.25 87 ARG A O 1
ATOM 707 N N . THR A 1 88 ? -5.301 -10.719 6.364 1.00 95.38 88 THR A N 1
ATOM 708 C CA . THR A 1 88 ? -6.693 -10.369 6.079 1.00 95.38 88 THR A CA 1
ATOM 709 C C . THR A 1 88 ? -7.239 -11.205 4.931 1.00 95.38 88 THR A C 1
ATOM 711 O O . THR A 1 88 ? -6.488 -11.732 4.112 1.00 95.38 88 THR A O 1
ATOM 714 N N . TRP A 1 89 ? -8.557 -11.360 4.871 1.00 94.88 89 TRP A N 1
ATOM 715 C CA . TRP A 1 89 ? -9.231 -12.274 3.945 1.00 94.88 89 TRP A CA 1
ATOM 716 C C . TRP A 1 89 ? -9.008 -11.940 2.461 1.00 94.88 89 TRP A C 1
ATOM 718 O O . TRP A 1 89 ? -9.146 -12.831 1.626 1.00 94.88 89 TRP A O 1
ATOM 728 N N . ASN A 1 90 ? -8.711 -10.680 2.123 1.00 95.12 90 ASN A N 1
ATOM 729 C CA . ASN A 1 90 ? -8.527 -10.224 0.743 1.00 95.12 90 ASN A CA 1
ATOM 730 C C . ASN A 1 90 ? -7.058 -10.243 0.276 1.00 95.12 90 ASN A C 1
ATOM 732 O O . ASN A 1 90 ? -6.832 -10.039 -0.917 1.00 95.12 90 ASN A O 1
ATOM 736 N N . THR A 1 91 ? -6.093 -10.536 1.162 1.00 95.50 91 THR A N 1
ATOM 737 C CA . THR A 1 91 ? -4.656 -10.653 0.827 1.00 95.50 91 THR A CA 1
ATOM 738 C C . THR A 1 91 ? -4.013 -11.986 1.215 1.00 95.50 91 THR A C 1
ATOM 740 O O . THR A 1 91 ? -2.991 -12.349 0.643 1.00 95.50 91 THR A O 1
ATOM 743 N N . MET A 1 92 ? -4.602 -12.746 2.147 1.00 94.62 92 MET A N 1
ATOM 744 C CA . MET A 1 92 ? -3.994 -13.954 2.731 1.00 94.62 92 MET A CA 1
ATOM 745 C C . MET A 1 92 ? -3.722 -15.109 1.756 1.00 94.62 92 MET A C 1
ATOM 747 O O . MET A 1 92 ? -3.019 -16.045 2.129 1.00 94.62 92 MET A O 1
ATOM 751 N N . ASP A 1 93 ? -4.304 -15.075 0.554 1.00 94.12 93 ASP A N 1
ATOM 752 C CA . ASP A 1 93 ? -4.064 -16.067 -0.504 1.00 94.12 93 ASP A CA 1
ATOM 753 C C . ASP A 1 93 ? -2.831 -15.717 -1.366 1.00 94.12 93 ASP A C 1
ATOM 755 O O . ASP A 1 93 ? -2.428 -16.508 -2.219 1.00 94.12 93 ASP A O 1
ATOM 759 N N . TYR A 1 94 ? -2.223 -14.544 -1.144 1.00 94.00 94 TYR A N 1
ATOM 760 C CA . TYR A 1 94 ? -1.084 -14.012 -1.905 1.00 94.00 94 TYR A CA 1
ATOM 761 C C . TYR A 1 94 ? 0.205 -13.912 -1.075 1.00 94.00 94 TYR A C 1
ATOM 763 O O . TYR A 1 94 ? 1.163 -13.269 -1.492 1.00 94.00 94 TYR A O 1
ATOM 771 N N . ASP A 1 95 ? 0.245 -14.554 0.091 1.00 92.62 95 ASP A N 1
ATOM 772 C CA . ASP A 1 95 ? 1.435 -14.681 0.930 1.00 92.62 95 ASP A CA 1
ATOM 773 C C . ASP A 1 95 ? 1.659 -16.139 1.360 1.00 92.62 95 ASP A C 1
ATOM 775 O O . ASP A 1 95 ? 0.808 -17.013 1.170 1.00 92.62 95 ASP A O 1
ATOM 779 N N . LEU A 1 96 ? 2.835 -16.428 1.922 1.00 94.81 96 LEU A N 1
ATOM 780 C CA . LEU A 1 96 ? 3.118 -17.728 2.529 1.00 94.81 96 LEU A CA 1
ATOM 781 C C . LEU A 1 96 ? 2.782 -17.694 4.034 1.00 94.81 96 LEU A C 1
ATOM 783 O O . LEU A 1 96 ? 3.441 -16.963 4.780 1.00 94.81 96 LEU A O 1
ATOM 787 N N . PRO A 1 97 ? 1.822 -18.510 4.531 1.00 93.88 97 PRO A N 1
ATOM 788 C CA . PRO A 1 97 ? 1.362 -18.434 5.919 1.00 93.88 97 PRO A CA 1
ATOM 789 C C . PRO A 1 97 ? 2.456 -18.544 6.983 1.00 93.88 97 PRO A C 1
ATOM 791 O O . PRO A 1 97 ? 2.457 -17.766 7.933 1.00 93.88 97 PRO A O 1
ATOM 794 N N . GLU A 1 98 ? 3.407 -19.460 6.794 1.00 94.38 98 GLU A N 1
ATOM 795 C CA . GLU A 1 98 ? 4.520 -19.711 7.725 1.00 94.38 98 GLU A CA 1
ATOM 796 C C . GLU A 1 98 ? 5.615 -18.633 7.666 1.00 94.38 98 GLU A C 1
ATOM 798 O O . GLU A 1 98 ? 6.598 -18.695 8.405 1.00 94.38 98 GLU A O 1
ATOM 803 N N . ARG A 1 99 ? 5.481 -17.661 6.755 1.00 95.12 99 ARG A N 1
ATOM 804 C CA . ARG A 1 99 ? 6.502 -16.646 6.487 1.00 95.12 99 ARG A CA 1
ATOM 805 C C . ARG A 1 99 ? 6.073 -15.224 6.833 1.00 95.12 99 ARG A C 1
ATOM 807 O O . ARG A 1 99 ? 6.933 -14.355 6.917 1.00 95.12 99 ARG A O 1
ATOM 814 N N . ARG A 1 100 ? 4.786 -14.992 7.117 1.00 94.19 100 ARG A N 1
ATOM 815 C CA . ARG A 1 100 ? 4.242 -13.666 7.475 1.00 94.19 100 ARG A CA 1
ATOM 816 C C . ARG A 1 100 ? 5.029 -12.915 8.560 1.00 94.19 100 ARG A C 1
ATOM 818 O O . ARG A 1 100 ? 5.184 -11.714 8.418 1.00 94.19 100 ARG A O 1
ATOM 825 N N . PRO A 1 101 ? 5.564 -13.553 9.623 1.00 94.69 101 PRO A N 1
ATOM 826 C CA . PRO A 1 101 ? 6.314 -12.811 10.638 1.00 94.69 101 PRO A CA 1
ATOM 827 C C . PRO A 1 101 ? 7.642 -12.206 10.152 1.00 94.69 101 PRO A C 1
ATOM 829 O O . PRO A 1 101 ? 8.208 -11.384 10.865 1.00 94.69 101 PRO A O 1
ATOM 832 N N . PHE A 1 102 ? 8.173 -12.635 9.001 1.00 95.00 102 PHE A N 1
ATOM 833 C CA . PHE A 1 102 ? 9.511 -12.251 8.531 1.00 95.00 102 PHE A CA 1
ATOM 834 C C . PHE A 1 102 ? 9.514 -11.085 7.541 1.00 95.00 102 PHE A C 1
ATOM 836 O O . PHE A 1 102 ? 10.586 -10.666 7.116 1.00 95.00 102 PHE A O 1
ATOM 843 N N . TRP A 1 103 ? 8.344 -10.588 7.144 1.00 95.81 103 TRP A N 1
ATOM 844 C CA . TRP A 1 103 ? 8.237 -9.476 6.212 1.00 95.81 103 TRP A CA 1
ATOM 845 C C . TRP A 1 103 ? 6.971 -8.666 6.473 1.00 95.81 103 TRP A C 1
ATOM 847 O O . TRP A 1 103 ? 5.990 -9.171 7.014 1.00 95.81 103 TRP A O 1
ATOM 857 N N . SER A 1 104 ? 7.001 -7.390 6.110 1.00 95.56 104 SER A N 1
ATOM 858 C CA . SER A 1 104 ? 5.903 -6.465 6.365 1.00 95.56 104 SER A CA 1
ATOM 859 C C . SER A 1 104 ? 5.081 -6.285 5.093 1.00 95.56 104 SER A C 1
ATOM 861 O O . SER A 1 104 ? 5.579 -5.790 4.083 1.00 95.56 104 SER A O 1
ATOM 863 N N . ASN A 1 105 ? 3.809 -6.683 5.130 1.00 96.56 105 ASN A N 1
ATOM 864 C CA . ASN A 1 105 ? 2.914 -6.577 3.985 1.00 96.56 105 ASN A CA 1
ATOM 865 C C . ASN A 1 105 ? 1.949 -5.405 4.177 1.00 96.56 105 ASN A C 1
ATOM 867 O O . ASN A 1 105 ? 0.847 -5.580 4.694 1.00 96.56 105 ASN A O 1
ATOM 871 N N . VAL A 1 106 ? 2.337 -4.215 3.716 1.00 96.44 106 VAL A N 1
ATOM 872 C CA . VAL A 1 106 ? 1.508 -3.001 3.840 1.00 96.44 106 VAL A CA 1
ATOM 873 C C . VAL A 1 106 ? 0.198 -3.046 3.049 1.00 96.44 106 VAL A C 1
ATOM 875 O O . VAL A 1 106 ? -0.680 -2.223 3.295 1.00 96.44 106 VAL A O 1
ATOM 878 N N . GLU A 1 107 ? 0.020 -4.006 2.136 1.00 97.44 107 GLU A N 1
ATOM 879 C CA . GLU A 1 107 ? -1.262 -4.249 1.455 1.00 97.44 107 GLU A CA 1
ATOM 880 C C . GLU A 1 107 ? -2.281 -4.969 2.361 1.00 97.44 107 GLU A C 1
ATOM 882 O O . GLU A 1 107 ? -3.481 -4.978 2.086 1.00 97.44 107 GLU A O 1
ATOM 887 N N . THR A 1 108 ? -1.829 -5.569 3.465 1.00 96.88 108 THR A N 1
ATOM 888 C CA . THR A 1 108 ? -2.693 -6.226 4.452 1.00 96.88 108 THR A CA 1
ATOM 889 C C . THR A 1 108 ? -3.186 -5.204 5.467 1.00 96.88 108 THR A C 1
ATOM 891 O O . THR A 1 108 ? -2.418 -4.734 6.301 1.00 96.88 108 THR A O 1
ATOM 894 N N . ASN A 1 109 ? -4.490 -4.911 5.454 1.00 95.75 109 ASN A N 1
ATOM 895 C CA . ASN A 1 109 ? -5.077 -3.936 6.377 1.00 95.75 109 ASN A CA 1
ATOM 896 C C . ASN A 1 109 ? -5.005 -4.345 7.854 1.00 95.75 109 ASN A C 1
ATOM 898 O O . ASN A 1 109 ? -5.195 -3.515 8.723 1.00 95.75 109 ASN A O 1
ATOM 902 N N . GLU A 1 110 ? -4.787 -5.624 8.151 1.00 95.12 110 GLU A N 1
ATOM 903 C CA . GLU A 1 110 ? -4.677 -6.116 9.530 1.00 95.12 110 GLU A CA 1
ATOM 904 C C . GLU A 1 110 ? -3.286 -5.870 10.142 1.00 95.12 110 GLU A C 1
ATOM 906 O O . GLU A 1 110 ? -3.057 -6.187 11.306 1.00 95.12 110 GLU A O 1
ATOM 911 N N . GLN A 1 111 ? -2.350 -5.314 9.366 1.00 96.12 111 GLN A N 1
ATOM 912 C CA . GLN A 1 111 ? -1.073 -4.796 9.856 1.00 96.12 111 GLN A CA 1
ATOM 913 C C . GLN A 1 111 ? -1.167 -3.274 10.095 1.00 96.12 111 GLN A C 1
ATOM 915 O O . GLN A 1 111 ? -2.156 -2.638 9.740 1.00 96.12 111 GLN A O 1
ATOM 920 N N . MET A 1 112 ? -0.131 -2.682 10.696 1.00 96.75 112 MET A N 1
ATOM 921 C CA . MET A 1 112 ? -0.021 -1.229 10.922 1.00 96.75 112 MET A CA 1
ATOM 922 C C . MET A 1 112 ? -1.104 -0.623 11.837 1.00 96.75 112 MET A C 1
ATOM 924 O O . MET A 1 112 ? -1.555 0.502 11.639 1.00 96.75 112 MET A O 1
ATOM 928 N N . PHE A 1 113 ? -1.554 -1.371 12.848 1.00 97.38 113 PHE A N 1
ATOM 929 C CA . PHE A 1 113 ? -2.408 -0.857 13.933 1.00 97.38 113 PHE A CA 1
ATOM 930 C C . PHE A 1 113 ? -1.610 -0.253 15.099 1.00 97.38 113 PHE A C 1
ATOM 932 O O . PHE A 1 113 ? -2.199 0.327 16.013 1.00 97.38 113 PHE A O 1
ATOM 939 N N . GLY A 1 114 ? -0.291 -0.448 15.123 1.00 96.44 114 GLY A N 1
ATOM 940 C CA . GLY A 1 114 ? 0.562 -0.024 16.217 1.00 96.44 114 GLY A CA 1
ATOM 941 C C . GLY A 1 114 ? 0.607 1.493 16.357 1.00 96.44 114 GLY A C 1
ATOM 942 O O . GLY A 1 114 ? 0.680 2.222 15.376 1.00 96.44 114 GLY A O 1
ATOM 943 N N . ILE A 1 115 ? 0.629 1.977 17.599 1.00 94.69 115 ILE A N 1
ATOM 944 C CA . ILE A 1 115 ? 1.030 3.364 17.890 1.00 94.69 115 ILE A CA 1
ATOM 945 C C . ILE A 1 115 ? 2.546 3.526 17.682 1.00 94.69 115 ILE A C 1
ATOM 947 O O . ILE A 1 115 ? 3.023 4.595 17.308 1.00 94.69 115 ILE A O 1
ATOM 951 N N . LEU A 1 116 ? 3.307 2.462 17.945 1.00 95.00 116 LEU A N 1
ATOM 952 C CA . LEU A 1 116 ? 4.735 2.357 17.693 1.00 95.00 116 LEU A CA 1
ATOM 953 C C . LEU A 1 116 ? 4.970 1.581 16.391 1.00 95.00 116 LEU A C 1
ATOM 955 O O . LEU A 1 116 ? 4.811 0.357 16.356 1.00 95.00 116 LEU A O 1
ATOM 959 N N . ALA A 1 117 ? 5.386 2.306 15.353 1.00 92.94 117 ALA A N 1
ATOM 960 C CA . ALA A 1 117 ? 5.760 1.725 14.071 1.00 92.94 117 ALA A CA 1
ATOM 961 C C . ALA A 1 117 ? 6.987 0.817 14.218 1.00 92.94 117 ALA A C 1
ATOM 963 O O . ALA A 1 117 ? 7.979 1.185 14.857 1.00 92.94 117 ALA A O 1
ATOM 964 N N . PHE A 1 118 ? 6.918 -0.380 13.636 1.00 92.50 118 PHE A N 1
ATOM 965 C CA . PHE A 1 118 ? 8.076 -1.262 13.472 1.00 92.50 118 PHE A CA 1
ATOM 966 C C . PHE A 1 118 ? 8.424 -1.264 11.990 1.00 92.50 118 PHE A C 1
ATOM 968 O O . PHE A 1 118 ? 7.891 -2.063 11.215 1.00 92.50 118 PHE A O 1
ATOM 975 N N . ASP A 1 119 ? 9.269 -0.316 11.599 1.00 92.81 119 ASP A N 1
ATOM 976 C CA . ASP A 1 119 ? 9.765 -0.181 10.235 1.00 92.81 119 ASP A CA 1
ATOM 977 C C . ASP A 1 119 ? 10.961 -1.105 9.970 1.00 92.81 119 ASP A C 1
ATOM 979 O O . ASP A 1 119 ? 11.706 -1.429 10.899 1.00 92.81 119 ASP A O 1
ATOM 983 N N . PRO A 1 120 ? 11.131 -1.577 8.722 1.00 92.69 120 PRO A N 1
ATOM 984 C CA . PRO A 1 120 ? 12.280 -2.391 8.346 1.00 92.69 120 PRO A CA 1
ATOM 985 C C . PRO A 1 120 ? 13.600 -1.612 8.468 1.00 92.69 120 PRO A C 1
ATOM 987 O O . PRO A 1 120 ? 13.648 -0.393 8.301 1.00 92.69 120 PRO A O 1
ATOM 990 N N . GLY A 1 121 ? 14.691 -2.334 8.727 1.00 89.25 121 GLY A N 1
ATOM 991 C CA . GLY A 1 121 ? 16.006 -1.766 9.041 1.00 89.25 121 GLY A CA 1
ATOM 992 C C . GLY A 1 121 ? 16.478 -2.095 10.462 1.00 89.25 121 GLY A C 1
ATOM 993 O O . GLY A 1 121 ? 15.718 -2.572 11.299 1.00 89.25 121 GLY A O 1
ATOM 994 N N . GLN A 1 122 ? 17.772 -1.891 10.742 1.00 85.25 122 GLN A N 1
ATOM 995 C CA . GLN A 1 122 ? 18.341 -2.208 12.066 1.00 85.25 122 GLN A CA 1
ATOM 996 C C . GLN A 1 122 ? 18.102 -1.104 13.101 1.00 85.25 122 GLN A C 1
ATOM 998 O O . GLN A 1 122 ? 17.691 -1.384 14.222 1.00 85.25 122 GLN A O 1
ATOM 1003 N N . GLU A 1 123 ? 18.391 0.144 12.729 1.00 85.06 123 GLU A N 1
ATOM 1004 C CA . GLU A 1 123 ? 18.207 1.320 13.594 1.00 85.06 123 GLU A CA 1
ATOM 1005 C C . GLU A 1 123 ? 17.346 2.399 12.932 1.00 85.06 123 GLU A C 1
ATOM 1007 O O . GLU A 1 123 ? 16.644 3.136 13.616 1.00 85.06 123 GLU A O 1
ATOM 1012 N N . ASN A 1 124 ? 17.411 2.502 11.603 1.00 85.56 124 ASN A N 1
ATOM 1013 C CA . ASN A 1 124 ? 16.646 3.437 10.788 1.00 85.56 124 ASN A CA 1
ATOM 1014 C C . ASN A 1 124 ? 16.221 2.726 9.497 1.00 85.56 124 ASN A C 1
ATOM 1016 O O . ASN A 1 124 ? 16.881 1.760 9.088 1.00 85.56 124 ASN A O 1
ATOM 1020 N N . SER A 1 125 ? 15.184 3.254 8.843 1.00 87.81 125 SER A N 1
ATOM 1021 C CA . SER A 1 125 ? 14.836 2.907 7.465 1.00 87.81 125 SER A CA 1
ATOM 1022 C C . SER A 1 125 ? 16.056 3.028 6.553 1.00 87.81 125 SER A C 1
ATOM 1024 O O . SER A 1 125 ? 16.907 3.902 6.729 1.00 87.81 125 SER A O 1
ATOM 1026 N N . ILE A 1 126 ? 16.153 2.145 5.560 1.00 90.06 126 ILE A N 1
ATOM 1027 C CA . ILE A 1 126 ? 17.275 2.150 4.607 1.00 90.06 126 ILE A CA 1
ATOM 1028 C C . ILE A 1 126 ? 17.152 3.238 3.524 1.00 90.06 126 ILE A C 1
ATOM 1030 O O . ILE A 1 126 ? 18.097 3.448 2.752 1.00 90.06 126 ILE A O 1
ATOM 1034 N N . CYS A 1 127 ? 15.969 3.845 3.410 1.00 90.25 127 CYS A N 1
ATOM 1035 C CA . CYS A 1 127 ? 15.609 4.882 2.451 1.00 90.25 127 CYS A CA 1
ATOM 1036 C C . CYS A 1 127 ? 14.296 5.546 2.888 1.00 90.25 127 CYS A C 1
ATOM 1038 O O . CYS A 1 127 ? 13.292 4.852 3.088 1.00 90.25 127 CYS A O 1
ATOM 1040 N N . ASP A 1 128 ? 14.300 6.873 2.982 1.00 94.12 128 ASP A N 1
ATOM 1041 C CA . ASP A 1 128 ? 13.095 7.674 3.158 1.00 94.12 128 ASP A CA 1
ATOM 1042 C C . ASP A 1 128 ? 12.716 8.299 1.809 1.00 94.12 128 ASP A C 1
ATOM 1044 O O . ASP A 1 128 ? 13.473 9.075 1.242 1.00 94.12 128 ASP A O 1
ATOM 1048 N N . VAL A 1 129 ? 11.522 8.000 1.283 1.00 96.19 129 VAL A N 1
ATOM 1049 C CA . VAL A 1 129 ? 11.097 8.524 -0.030 1.00 96.19 129 VAL A CA 1
ATOM 1050 C C . VAL A 1 129 ? 10.747 10.011 0.060 1.00 96.19 129 VAL A C 1
ATOM 1052 O O . VAL A 1 129 ? 9.591 10.381 0.276 1.00 96.19 129 VAL A O 1
ATOM 1055 N N . ASP A 1 130 ? 11.737 10.883 -0.090 1.00 95.81 130 ASP A N 1
ATOM 1056 C CA . ASP A 1 130 ? 11.605 12.338 0.035 1.00 95.81 130 ASP A CA 1
ATOM 1057 C C . ASP A 1 130 ? 12.286 13.133 -1.098 1.00 95.81 130 ASP A C 1
ATOM 1059 O O . ASP A 1 130 ? 12.196 14.369 -1.154 1.00 95.81 130 ASP A O 1
ATOM 1063 N N . GLY A 1 131 ? 12.890 12.423 -2.054 1.00 93.62 131 GLY A N 1
ATOM 1064 C CA . GLY A 1 131 ? 13.589 12.978 -3.203 1.00 93.62 131 GLY A CA 1
ATOM 1065 C C . GLY A 1 131 ? 15.019 13.415 -2.883 1.00 93.62 131 GLY A C 1
ATOM 1066 O O . GLY A 1 131 ? 15.648 14.070 -3.725 1.00 93.62 131 GLY A O 1
ATOM 1067 N N . ASP A 1 132 ? 15.546 13.109 -1.694 1.00 93.38 132 ASP A N 1
ATOM 1068 C CA . ASP A 1 132 ? 16.941 13.340 -1.354 1.00 93.38 132 ASP A CA 1
ATOM 1069 C C . ASP A 1 132 ? 17.851 12.228 -1.892 1.00 93.38 132 ASP A C 1
ATOM 1071 O O . ASP A 1 132 ? 17.910 11.094 -1.433 1.00 93.38 132 ASP A O 1
ATOM 1075 N N . TYR A 1 133 ? 18.671 12.601 -2.868 1.00 91.94 133 TYR A N 1
ATOM 1076 C CA . TYR A 1 133 ? 19.684 11.720 -3.436 1.00 91.94 133 TYR A CA 1
ATOM 1077 C C . TYR A 1 133 ? 20.819 11.368 -2.455 1.00 91.94 133 TYR A C 1
ATOM 1079 O O . TYR A 1 133 ? 21.592 10.446 -2.727 1.00 91.94 133 TYR A O 1
ATOM 1087 N N . SER A 1 134 ? 20.978 12.105 -1.350 1.00 92.19 134 SER A N 1
ATOM 1088 C CA . SER A 1 134 ? 22.124 11.950 -0.447 1.00 92.19 134 SER A CA 1
ATOM 1089 C C . SER A 1 134 ? 22.241 10.535 0.136 1.00 92.19 134 SER A C 1
ATOM 1091 O O . SER A 1 134 ? 23.347 9.989 0.171 1.00 92.19 134 SER A O 1
ATOM 1093 N N . GLU A 1 135 ? 21.113 9.892 0.455 1.00 90.75 135 GLU A N 1
ATOM 1094 C CA . GLU A 1 135 ? 21.061 8.534 1.012 1.00 90.75 135 GLU A CA 1
ATOM 1095 C C . GLU A 1 135 ? 21.568 7.461 0.039 1.00 90.75 135 GLU A C 1
ATOM 1097 O O . GLU A 1 135 ? 21.958 6.370 0.457 1.00 90.75 135 GLU A O 1
ATOM 1102 N N . TRP A 1 136 ? 21.612 7.766 -1.261 1.00 92.81 136 TRP A N 1
ATOM 1103 C CA . TRP A 1 136 ? 21.890 6.823 -2.345 1.00 92.81 136 TRP A CA 1
ATOM 1104 C C . TRP A 1 136 ? 23.333 6.846 -2.853 1.00 92.81 136 TRP A C 1
ATOM 1106 O O . TRP A 1 136 ? 23.716 5.986 -3.649 1.00 92.81 136 TRP A O 1
ATOM 1116 N N . ILE A 1 137 ? 24.151 7.805 -2.405 1.00 86.75 137 ILE A N 1
ATOM 1117 C CA . ILE A 1 137 ? 25.507 8.043 -2.934 1.00 86.75 137 ILE A CA 1
ATOM 1118 C C . ILE A 1 137 ? 26.413 6.811 -2.799 1.00 86.75 137 ILE A C 1
ATOM 1120 O O . ILE A 1 137 ? 27.167 6.509 -3.723 1.00 86.75 137 ILE A O 1
ATOM 1124 N N . GLU A 1 138 ? 26.324 6.094 -1.678 1.00 85.56 138 GLU A N 1
ATOM 1125 C CA . GLU A 1 138 ? 27.162 4.921 -1.382 1.00 85.56 138 GLU A CA 1
ATOM 1126 C C . GLU A 1 138 ? 26.525 3.586 -1.809 1.00 85.56 138 GLU A C 1
ATOM 1128 O O . GLU A 1 138 ? 27.031 2.511 -1.479 1.00 85.56 138 GLU A O 1
ATOM 1133 N N . ASN A 1 139 ? 25.408 3.625 -2.542 1.00 86.19 139 ASN A N 1
ATOM 1134 C CA . ASN A 1 139 ? 24.732 2.416 -2.994 1.00 86.19 139 ASN A CA 1
ATOM 1135 C C . ASN A 1 139 ? 25.589 1.643 -4.022 1.00 86.19 139 ASN A C 1
ATOM 1137 O O . ASN A 1 139 ? 26.071 2.211 -5.005 1.00 86.19 139 ASN A O 1
ATOM 1141 N N . LYS A 1 140 ? 25.758 0.336 -3.788 1.00 82.00 140 LYS A N 1
ATOM 1142 C CA . LYS A 1 140 ? 26.512 -0.582 -4.654 1.00 82.00 140 LYS A CA 1
ATOM 1143 C C . LYS A 1 140 ? 25.704 -1.061 -5.862 1.00 82.00 140 LYS A C 1
ATOM 1145 O O . LYS A 1 140 ? 26.282 -1.245 -6.931 1.00 82.00 140 LYS A O 1
ATOM 1150 N N . ASP A 1 141 ? 24.392 -1.205 -5.710 1.00 87.69 141 ASP A N 1
ATOM 1151 C CA . ASP A 1 141 ? 23.449 -1.653 -6.736 1.00 87.69 141 ASP A CA 1
ATOM 1152 C C . ASP A 1 141 ? 22.995 -0.462 -7.584 1.00 87.69 141 ASP A C 1
ATOM 1154 O O . ASP A 1 141 ? 21.843 -0.019 -7.588 1.00 87.69 141 ASP A O 1
ATOM 1158 N N . LYS A 1 142 ? 23.978 0.086 -8.299 1.00 89.88 142 LYS A N 1
ATOM 1159 C CA . LYS A 1 142 ? 23.837 1.193 -9.236 1.00 89.88 142 LYS A CA 1
ATOM 1160 C C . LYS A 1 142 ? 24.216 0.725 -10.633 1.00 89.88 142 LYS A C 1
ATOM 1162 O O . LYS A 1 142 ? 25.296 0.174 -10.845 1.00 89.88 142 LYS A O 1
ATOM 1167 N N . PHE A 1 143 ? 23.389 1.059 -11.613 1.00 89.94 143 PHE A N 1
ATOM 1168 C CA . PHE A 1 143 ? 23.705 0.865 -13.023 1.00 89.94 143 PHE A CA 1
ATOM 1169 C C . PHE A 1 143 ? 23.249 2.061 -13.858 1.00 89.94 143 PHE A C 1
ATOM 1171 O O . PHE A 1 143 ? 22.441 2.889 -13.435 1.00 89.94 143 PHE A O 1
ATOM 1178 N N . SER A 1 144 ? 23.807 2.172 -15.059 1.00 87.56 144 SER A N 1
ATOM 1179 C CA . SER A 1 144 ? 23.433 3.213 -16.013 1.00 87.56 144 SER A CA 1
ATOM 1180 C C . SER A 1 144 ? 22.623 2.599 -17.146 1.00 87.56 144 SER A C 1
ATOM 1182 O O . SER A 1 144 ? 23.074 1.654 -17.796 1.00 87.56 144 SER A O 1
ATOM 1184 N N . ILE A 1 145 ? 21.435 3.145 -17.398 1.00 83.88 145 ILE A N 1
ATOM 1185 C CA . ILE A 1 145 ? 20.647 2.847 -18.595 1.00 83.88 145 ILE A CA 1
ATOM 1186 C C . ILE A 1 145 ? 20.744 4.070 -19.499 1.00 83.88 145 ILE A C 1
ATOM 1188 O O . ILE A 1 145 ? 20.169 5.111 -19.200 1.00 83.88 145 ILE A O 1
ATOM 1192 N N . ARG A 1 146 ? 21.443 3.935 -20.633 1.00 83.44 146 ARG A N 1
ATOM 1193 C CA . ARG A 1 146 ? 21.771 5.075 -21.511 1.00 83.44 146 ARG A CA 1
ATOM 1194 C C . ARG A 1 146 ? 22.511 6.156 -20.703 1.00 83.44 146 ARG A C 1
ATOM 1196 O O . ARG A 1 146 ? 23.579 5.856 -20.180 1.00 83.44 146 ARG A O 1
ATOM 1203 N N . ASP A 1 147 ? 21.934 7.351 -20.585 1.00 85.44 147 ASP A N 1
ATOM 1204 C CA . ASP A 1 147 ? 22.485 8.495 -19.846 1.00 85.44 147 ASP A CA 1
ATOM 1205 C C . ASP A 1 147 ? 21.875 8.646 -18.437 1.00 85.44 147 ASP A C 1
ATOM 1207 O O . ASP A 1 147 ? 22.239 9.556 -17.688 1.00 85.44 147 ASP A O 1
ATOM 1211 N N . ASP A 1 148 ? 20.966 7.746 -18.055 1.00 90.56 148 ASP A N 1
ATOM 1212 C CA . ASP A 1 148 ? 20.251 7.786 -16.784 1.00 90.56 148 ASP A CA 1
ATOM 1213 C C . ASP A 1 148 ? 20.937 6.882 -15.757 1.00 90.56 148 ASP A C 1
ATOM 1215 O O . ASP A 1 148 ? 21.388 5.777 -16.074 1.00 90.56 148 ASP A O 1
ATOM 1219 N N . ASN A 1 149 ? 21.010 7.335 -14.504 1.00 93.56 149 ASN A N 1
ATOM 1220 C CA . ASN A 1 149 ? 21.508 6.514 -13.403 1.00 93.56 149 ASN A CA 1
ATOM 1221 C C . ASN A 1 149 ? 20.325 5.928 -12.642 1.00 93.56 149 ASN A C 1
ATOM 1223 O O . ASN A 1 149 ? 19.469 6.678 -12.173 1.00 93.56 149 ASN A O 1
ATOM 1227 N N . VAL A 1 150 ? 20.317 4.609 -12.494 1.00 94.44 150 VAL A N 1
ATOM 1228 C CA . VAL A 1 150 ? 19.307 3.875 -11.740 1.00 94.44 150 VAL A CA 1
ATOM 1229 C C . VAL A 1 150 ? 19.983 3.205 -10.554 1.00 94.44 150 VAL A C 1
ATOM 1231 O O . VAL A 1 150 ? 21.060 2.617 -10.683 1.00 94.44 150 VAL A O 1
ATOM 1234 N N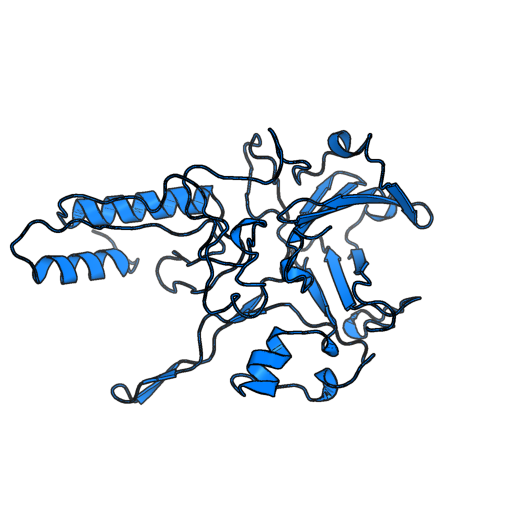 . TYR A 1 151 ? 19.352 3.326 -9.397 1.00 95.81 151 TYR A N 1
ATOM 1235 C CA . TYR A 1 151 ? 19.793 2.754 -8.138 1.00 95.81 151 TYR A CA 1
ATOM 1236 C C . TYR A 1 151 ? 18.654 1.920 -7.576 1.00 95.81 151 TYR A C 1
ATOM 1238 O O . TYR A 1 151 ? 17.494 2.329 -7.673 1.00 95.81 151 TYR A O 1
ATOM 1246 N N . ILE A 1 152 ? 18.986 0.777 -6.986 1.00 94.88 152 ILE A N 1
ATOM 1247 C CA . ILE A 1 152 ? 18.005 -0.124 -6.386 1.00 94.88 152 ILE A CA 1
ATOM 1248 C C . ILE A 1 152 ? 18.396 -0.401 -4.935 1.00 94.88 152 ILE A C 1
ATOM 1250 O O . ILE A 1 152 ? 19.577 -0.500 -4.602 1.00 94.88 152 ILE A O 1
ATOM 1254 N N . ARG A 1 153 ? 17.398 -0.481 -4.057 1.00 94.62 153 ARG A N 1
ATOM 1255 C CA . ARG A 1 153 ? 17.505 -1.057 -2.709 1.00 94.62 153 ARG A CA 1
ATOM 1256 C C . ARG A 1 153 ? 16.285 -1.914 -2.448 1.00 94.62 153 ARG A C 1
ATOM 1258 O O . ARG A 1 153 ? 15.286 -1.802 -3.151 1.00 94.62 153 ARG A O 1
ATOM 1265 N N . HIS A 1 154 ? 16.344 -2.725 -1.410 1.00 94.88 154 HIS A N 1
ATOM 1266 C CA . HIS A 1 154 ? 15.165 -3.388 -0.890 1.00 94.88 154 HIS A CA 1
ATOM 1267 C C . HIS A 1 154 ? 15.321 -3.669 0.600 1.00 94.88 154 HIS A C 1
ATOM 1269 O O . HIS A 1 154 ? 16.439 -3.731 1.112 1.00 94.88 154 HIS A O 1
ATOM 1275 N N . ASP A 1 155 ? 14.194 -3.870 1.265 1.00 95.31 155 ASP A N 1
ATOM 1276 C CA . ASP A 1 155 ? 14.105 -4.336 2.645 1.00 95.31 155 ASP A CA 1
ATOM 1277 C C . ASP A 1 155 ? 12.966 -5.362 2.785 1.00 95.31 155 ASP A C 1
ATOM 1279 O O . ASP A 1 155 ? 12.444 -5.878 1.791 1.00 95.31 155 ASP A O 1
ATOM 1283 N N . GLU A 1 156 ? 12.581 -5.683 4.018 1.00 95.50 156 GLU A N 1
ATOM 1284 C CA . GLU A 1 156 ? 11.523 -6.640 4.339 1.00 95.50 156 GLU A CA 1
ATOM 1285 C C . GLU A 1 156 ? 10.104 -6.163 3.958 1.00 95.50 156 GLU A C 1
ATOM 1287 O O . GLU A 1 156 ? 9.136 -6.889 4.179 1.00 95.50 156 GLU A O 1
ATOM 1292 N N . ARG A 1 157 ? 9.937 -4.960 3.398 1.00 95.94 157 ARG A N 1
ATOM 1293 C CA . ARG A 1 157 ? 8.635 -4.364 3.056 1.00 95.94 157 ARG A CA 1
ATOM 1294 C C . ARG A 1 157 ? 8.564 -3.886 1.604 1.00 95.94 157 ARG A C 1
ATOM 1296 O O . ARG A 1 157 ? 7.536 -4.074 0.946 1.00 95.94 157 ARG A O 1
ATOM 1303 N N . TYR A 1 158 ? 9.643 -3.303 1.092 1.00 97.12 158 TYR A N 1
ATOM 1304 C CA . TYR A 1 158 ? 9.659 -2.570 -0.168 1.00 97.12 158 TYR A CA 1
ATOM 1305 C C . TYR A 1 158 ? 10.862 -2.913 -1.055 1.00 97.12 158 TYR A C 1
ATOM 1307 O O . TYR A 1 158 ? 11.947 -3.254 -0.583 1.00 97.12 158 TYR A O 1
ATOM 1315 N N . VAL A 1 159 ? 10.678 -2.704 -2.361 1.00 96.25 159 VAL A N 1
ATOM 1316 C CA . VAL A 1 159 ? 11.765 -2.412 -3.307 1.00 96.25 159 VAL A CA 1
ATOM 1317 C C . VAL A 1 159 ? 11.778 -0.918 -3.575 1.00 96.25 159 VAL A C 1
ATOM 1319 O O . VAL A 1 159 ? 10.733 -0.320 -3.834 1.00 96.25 159 VAL A O 1
ATOM 1322 N N . TYR A 1 160 ? 12.962 -0.323 -3.561 1.00 96.50 160 TYR A N 1
ATOM 1323 C CA . TYR A 1 160 ? 13.174 1.094 -3.798 1.00 96.50 160 TYR A CA 1
ATOM 1324 C C . TYR A 1 160 ? 13.939 1.306 -5.096 1.00 96.50 160 TYR A C 1
ATOM 1326 O O . TYR A 1 160 ? 14.917 0.609 -5.377 1.00 96.50 160 TYR A O 1
ATOM 1334 N N . PHE A 1 161 ? 13.538 2.327 -5.840 1.00 95.44 161 PHE A N 1
ATOM 1335 C CA . PHE A 1 161 ? 14.201 2.781 -7.050 1.00 95.44 161 PHE A CA 1
ATOM 1336 C C . PHE A 1 161 ? 14.530 4.261 -6.911 1.00 95.44 161 PHE A C 1
ATOM 1338 O O . PHE A 1 161 ? 13.652 5.063 -6.594 1.00 95.44 161 PHE A O 1
ATOM 1345 N N . LEU A 1 162 ? 15.761 4.640 -7.244 1.00 95.94 162 LEU A N 1
ATOM 1346 C CA . LEU A 1 162 ? 16.094 6.027 -7.540 1.00 95.94 162 LEU A CA 1
ATOM 1347 C C . LEU A 1 162 ? 16.540 6.136 -8.990 1.00 95.94 162 LEU A C 1
ATOM 1349 O O . LEU A 1 162 ? 17.463 5.452 -9.428 1.00 95.94 162 LEU A O 1
ATOM 1353 N N . ILE A 1 163 ? 15.897 7.028 -9.735 1.00 94.56 163 ILE A N 1
ATOM 1354 C CA . ILE A 1 163 ? 16.240 7.359 -11.112 1.00 94.56 163 ILE A CA 1
ATOM 1355 C C . ILE A 1 163 ? 16.720 8.800 -11.130 1.00 94.56 163 ILE A C 1
ATOM 1357 O O . ILE A 1 163 ? 15.975 9.729 -10.820 1.00 94.56 163 ILE A O 1
ATOM 1361 N N . LYS A 1 164 ? 17.976 8.986 -11.529 1.00 93.38 164 LYS A N 1
ATOM 1362 C CA . LYS A 1 164 ? 18.556 10.297 -11.786 1.00 93.38 164 LYS A CA 1
ATOM 1363 C C . LYS A 1 164 ? 18.732 10.487 -13.283 1.00 93.38 164 LYS A C 1
ATOM 1365 O O . LYS A 1 164 ? 19.579 9.837 -13.898 1.00 93.38 164 LYS A O 1
ATOM 1370 N N . SER A 1 165 ? 17.940 11.388 -13.848 1.00 91.31 165 SER A N 1
ATOM 1371 C CA . SER A 1 165 ? 17.862 11.610 -15.287 1.00 91.31 165 SER A CA 1
ATOM 1372 C C . SER A 1 165 ? 17.504 13.053 -15.605 1.00 91.31 165 SER A C 1
ATOM 1374 O O . SER A 1 165 ? 16.533 13.603 -15.084 1.00 91.31 165 SER A O 1
ATOM 1376 N N . GLU A 1 166 ? 18.242 13.659 -16.534 1.00 88.62 166 GLU A N 1
ATOM 1377 C CA . GLU A 1 166 ? 17.904 14.983 -17.070 1.00 88.62 166 GLU A CA 1
ATOM 1378 C C . GLU A 1 166 ? 16.554 14.976 -17.817 1.00 88.62 166 GLU A C 1
ATOM 1380 O O . GLU A 1 166 ? 15.908 16.019 -17.918 1.00 88.62 166 GLU A O 1
ATOM 1385 N N . ASN A 1 167 ? 16.080 13.802 -18.260 1.00 83.94 167 ASN A N 1
ATOM 1386 C CA . ASN A 1 167 ? 14.803 13.625 -18.957 1.00 83.94 167 ASN A CA 1
ATOM 1387 C C . ASN A 1 167 ? 13.581 13.658 -18.020 1.00 83.94 167 ASN A C 1
ATOM 1389 O O . ASN A 1 167 ? 12.458 13.820 -18.494 1.00 83.94 167 ASN A O 1
ATOM 1393 N N . LEU A 1 168 ? 13.769 13.564 -16.695 1.00 83.69 168 LEU A N 1
ATOM 1394 C CA . LEU A 1 168 ? 12.680 13.692 -15.705 1.00 83.69 168 LEU A CA 1
ATOM 1395 C C . LEU A 1 168 ? 12.142 15.133 -15.587 1.00 83.69 168 LEU A C 1
ATOM 1397 O O . LEU A 1 168 ? 11.095 15.396 -14.973 1.00 83.69 168 LEU A O 1
ATOM 1401 N N . ARG A 1 169 ? 12.847 16.092 -16.192 1.00 65.19 169 ARG A N 1
ATOM 1402 C CA . ARG A 1 169 ? 12.462 17.500 -16.241 1.00 65.19 169 ARG A CA 1
ATOM 1403 C C . ARG A 1 169 ? 11.463 17.722 -17.379 1.00 65.19 169 ARG A C 1
ATOM 1405 O O . ARG A 1 169 ? 11.886 17.959 -18.500 1.00 65.19 169 ARG A O 1
ATOM 1412 N N . ASN A 1 170 ? 10.161 17.590 -17.092 1.00 56.53 170 ASN A N 1
ATOM 1413 C CA . ASN A 1 170 ? 8.988 18.265 -17.706 1.00 56.53 170 ASN A CA 1
ATOM 1414 C C . ASN A 1 170 ? 7.682 17.499 -17.384 1.00 56.53 170 ASN A C 1
ATOM 1416 O O . ASN A 1 170 ? 7.734 16.478 -16.699 1.00 56.53 170 ASN A O 1
ATOM 1420 N N . ASN A 1 171 ? 6.518 18.002 -17.825 1.00 66.62 171 ASN A N 1
ATOM 1421 C CA . ASN A 1 171 ? 5.169 17.400 -17.703 1.00 66.62 171 ASN A CA 1
ATOM 1422 C C . ASN A 1 171 ? 4.991 16.109 -18.536 1.00 66.62 171 ASN A C 1
ATOM 1424 O O . ASN A 1 171 ? 3.931 15.868 -19.110 1.00 66.62 171 ASN A O 1
ATOM 1428 N N . CYS A 1 172 ? 6.045 15.309 -18.668 1.00 78.62 172 CYS A N 1
ATOM 1429 C CA . CYS A 1 172 ? 6.021 14.059 -19.408 1.00 78.62 172 CYS A CA 1
ATOM 1430 C C . CYS A 1 172 ? 5.704 12.909 -18.457 1.00 78.62 172 CYS A C 1
ATOM 1432 O O . CYS A 1 172 ? 6.215 12.855 -17.337 1.00 78.62 172 CYS A O 1
ATOM 1434 N N . VAL A 1 173 ? 4.896 11.970 -18.936 1.00 90.00 173 VAL A N 1
ATOM 1435 C CA . VAL A 1 173 ? 4.672 10.703 -18.246 1.00 90.00 173 VAL A CA 1
ATOM 1436 C C . VAL A 1 173 ? 5.942 9.866 -18.355 1.00 90.00 173 VAL A C 1
ATOM 1438 O O . VAL A 1 173 ? 6.458 9.654 -19.453 1.00 90.00 173 VAL A O 1
ATOM 1441 N N . THR A 1 174 ? 6.446 9.398 -17.217 1.00 91.75 174 THR A N 1
ATOM 1442 C CA . THR A 1 174 ? 7.587 8.480 -17.156 1.00 91.75 174 THR A CA 1
ATOM 1443 C C . THR A 1 174 ? 7.070 7.060 -16.986 1.00 91.75 174 THR A C 1
ATOM 1445 O O . THR A 1 174 ? 6.272 6.798 -16.090 1.00 91.75 174 THR A O 1
ATOM 1448 N N . TYR A 1 175 ? 7.530 6.150 -17.841 1.00 93.88 175 TYR A N 1
ATOM 1449 C CA . TYR A 1 175 ? 7.209 4.728 -17.767 1.00 93.88 175 TYR A CA 1
ATOM 1450 C C . TYR A 1 175 ? 8.464 3.942 -17.398 1.00 93.88 175 TYR A C 1
ATOM 1452 O O . TYR A 1 175 ? 9.484 4.054 -18.080 1.00 93.88 175 TYR A O 1
ATOM 1460 N N . ILE A 1 176 ? 8.379 3.147 -16.336 1.00 94.69 176 ILE A N 1
ATOM 1461 C CA . ILE A 1 176 ? 9.461 2.300 -15.836 1.00 94.69 176 ILE A CA 1
ATOM 1462 C C . ILE A 1 176 ? 8.985 0.847 -15.968 1.00 94.69 176 ILE A C 1
ATOM 1464 O O . ILE A 1 176 ? 8.172 0.394 -15.158 1.00 94.69 176 ILE A O 1
ATOM 1468 N N . PRO A 1 177 ? 9.410 0.137 -17.025 1.00 95.25 177 PRO A N 1
ATOM 1469 C CA . PRO A 1 177 ? 9.063 -1.264 -17.219 1.00 95.25 177 PRO A CA 1
ATOM 1470 C C . PRO A 1 177 ? 9.920 -2.171 -16.323 1.00 95.25 177 PRO A C 1
ATOM 1472 O O . PRO A 1 177 ? 11.130 -1.967 -16.214 1.00 95.25 177 PRO A O 1
ATOM 1475 N N . ILE A 1 178 ? 9.297 -3.180 -15.714 1.00 94.81 178 ILE A N 1
ATOM 1476 C CA . ILE A 1 178 ? 9.919 -4.161 -14.820 1.00 94.81 178 ILE A CA 1
ATOM 1477 C C . ILE A 1 178 ? 9.585 -5.575 -15.320 1.00 94.81 178 ILE A C 1
ATOM 1479 O O . ILE A 1 178 ? 8.420 -5.946 -15.461 1.00 94.81 178 ILE A O 1
ATOM 1483 N N . ASP A 1 179 ? 10.635 -6.350 -15.577 1.00 94.44 179 ASP A N 1
ATOM 1484 C CA . ASP A 1 179 ? 10.588 -7.793 -15.835 1.00 94.44 179 ASP A CA 1
ATOM 1485 C C . ASP A 1 179 ? 10.858 -8.508 -14.505 1.00 94.44 179 ASP A C 1
ATOM 1487 O O . ASP A 1 179 ? 11.945 -8.373 -13.936 1.00 94.44 179 ASP A O 1
ATOM 1491 N N . ILE A 1 180 ? 9.841 -9.189 -13.976 1.00 90.88 180 ILE A N 1
ATOM 1492 C CA . ILE A 1 180 ? 9.940 -9.950 -12.721 1.00 90.88 180 ILE A CA 1
ATOM 1493 C C . ILE A 1 180 ? 10.091 -11.431 -13.044 1.00 90.88 180 ILE A C 1
ATOM 1495 O O . ILE A 1 180 ? 10.816 -12.151 -12.351 1.00 90.88 180 ILE A O 1
ATOM 1499 N N . LYS A 1 181 ? 9.387 -11.900 -14.078 1.00 88.31 181 LYS A N 1
ATOM 1500 C CA . LYS A 1 181 ? 9.354 -13.295 -14.478 1.00 88.31 181 LYS A CA 1
ATOM 1501 C C . LYS A 1 181 ? 9.976 -13.442 -15.870 1.00 88.31 181 LYS A C 1
ATOM 1503 O O . LYS A 1 181 ? 9.285 -13.290 -16.878 1.00 88.31 181 LYS A O 1
ATOM 1508 N N . PRO A 1 182 ? 11.245 -13.888 -15.939 1.00 87.06 182 PRO A N 1
ATOM 1509 C CA . PRO A 1 182 ? 11.946 -14.008 -17.205 1.00 87.06 182 PRO A CA 1
ATOM 1510 C C . PRO A 1 182 ? 11.173 -14.844 -18.226 1.00 87.06 182 PRO A C 1
ATOM 1512 O O . PRO A 1 182 ? 10.748 -15.969 -17.940 1.00 87.06 182 PRO A O 1
ATOM 1515 N N . ASN A 1 183 ? 11.105 -14.337 -19.458 1.00 86.06 183 ASN A N 1
ATOM 1516 C CA . ASN A 1 183 ? 10.418 -14.954 -20.600 1.00 86.06 183 ASN A CA 1
ATOM 1517 C C . ASN A 1 183 ? 8.877 -14.977 -20.510 1.00 86.06 183 ASN A C 1
ATOM 1519 O O . ASN A 1 183 ? 8.257 -15.768 -21.221 1.00 86.06 183 ASN A O 1
ATOM 1523 N N . GLN A 1 184 ? 8.266 -14.128 -19.682 1.00 91.62 184 GLN A N 1
ATOM 1524 C CA . GLN A 1 184 ? 6.822 -13.875 -19.658 1.00 91.62 184 GLN A CA 1
ATOM 1525 C C . GLN A 1 184 ? 6.555 -12.366 -19.757 1.00 91.62 184 GLN A C 1
ATOM 1527 O O . GLN A 1 184 ? 7.416 -11.563 -19.411 1.00 91.62 184 GLN A O 1
ATOM 1532 N N . GLY A 1 185 ? 5.380 -11.982 -20.256 1.00 95.69 185 GLY A N 1
ATOM 1533 C CA . GLY A 1 185 ? 4.903 -10.606 -20.204 1.00 95.69 185 GLY A CA 1
ATOM 1534 C C . GLY A 1 185 ? 4.702 -9.985 -21.579 1.00 95.69 185 GLY A C 1
ATOM 1535 O O . GLY A 1 185 ? 4.810 -10.624 -22.630 1.00 95.69 185 GLY A O 1
ATOM 1536 N N . ASN A 1 186 ? 4.443 -8.682 -21.588 1.00 97.56 186 ASN A N 1
ATOM 1537 C CA . ASN A 1 186 ? 4.127 -7.957 -22.810 1.00 97.56 186 ASN A CA 1
ATOM 1538 C C . ASN A 1 186 ? 5.365 -7.313 -23.442 1.00 97.56 186 ASN A C 1
ATOM 1540 O O . ASN A 1 186 ? 6.135 -6.627 -22.777 1.00 97.56 186 ASN A O 1
ATOM 1544 N N . THR A 1 187 ? 5.518 -7.440 -24.762 1.00 97.31 187 THR A N 1
ATOM 1545 C CA . THR A 1 187 ? 6.541 -6.720 -25.547 1.00 97.31 187 THR A CA 1
ATOM 1546 C C . THR A 1 187 ? 6.077 -5.332 -26.001 1.00 97.31 187 THR A C 1
ATOM 1548 O O . THR A 1 187 ? 6.799 -4.625 -26.701 1.00 97.31 187 THR A O 1
ATOM 1551 N N . SER A 1 188 ? 4.858 -4.931 -25.644 1.00 97.62 188 SER A N 1
ATOM 1552 C CA . SER A 1 188 ? 4.297 -3.615 -25.956 1.00 97.62 188 SER A CA 1
ATOM 1553 C C . SER A 1 188 ? 3.274 -3.193 -24.907 1.00 97.62 188 SER A C 1
ATOM 1555 O O . SER A 1 188 ? 2.789 -4.031 -24.158 1.00 97.62 188 SER A O 1
ATOM 1557 N N . TYR A 1 189 ? 2.928 -1.911 -24.857 1.00 97.69 189 TYR A N 1
ATOM 1558 C CA . TYR A 1 189 ? 1.777 -1.417 -24.106 1.00 97.69 189 TYR A CA 1
ATOM 1559 C C . TYR A 1 189 ? 0.874 -0.634 -25.054 1.00 97.69 189 TYR A C 1
ATOM 1561 O O . TYR A 1 189 ? 1.230 0.459 -25.505 1.00 97.69 189 TYR A O 1
ATOM 1569 N N . THR A 1 190 ? -0.281 -1.216 -25.378 1.00 95.06 190 THR A N 1
ATOM 1570 C CA . THR A 1 190 ? -1.154 -0.745 -26.463 1.00 95.06 190 THR A CA 1
ATOM 1571 C C . THR A 1 190 ? -1.748 0.632 -26.174 1.00 95.06 190 THR A C 1
ATOM 1573 O O . THR A 1 190 ? -1.783 1.475 -27.066 1.00 95.06 190 THR A O 1
ATOM 1576 N N . GLU A 1 191 ? -2.162 0.896 -24.931 1.00 94.50 191 GLU A N 1
ATOM 1577 C CA . GLU A 1 191 ? -2.819 2.156 -24.547 1.00 94.50 191 GLU A CA 1
ATOM 1578 C C . GLU A 1 191 ? -1.903 3.378 -24.727 1.00 94.50 191 GLU A C 1
ATOM 1580 O O . GLU A 1 191 ? -2.347 4.423 -25.199 1.00 94.50 191 GLU A O 1
ATOM 1585 N N . ALA A 1 192 ? -0.612 3.234 -24.413 1.00 93.81 192 ALA A N 1
ATOM 1586 C CA . ALA A 1 192 ? 0.382 4.297 -24.576 1.00 93.81 192 ALA A CA 1
ATOM 1587 C C . ALA A 1 192 ? 1.227 4.162 -25.857 1.00 93.81 192 ALA A C 1
ATOM 1589 O O . ALA A 1 192 ? 2.167 4.934 -26.047 1.00 93.81 192 ALA A O 1
ATOM 1590 N N . ASN A 1 193 ? 0.911 3.195 -26.730 1.00 95.56 193 ASN A N 1
ATOM 1591 C CA . ASN A 1 193 ? 1.660 2.885 -27.951 1.00 95.56 193 ASN A CA 1
ATOM 1592 C C . ASN A 1 193 ? 3.180 2.734 -27.709 1.00 95.56 193 ASN A C 1
ATOM 1594 O O . ASN A 1 193 ? 4.006 3.311 -28.422 1.00 95.56 193 ASN A O 1
ATOM 1598 N N . LEU A 1 194 ? 3.551 1.982 -26.667 1.00 96.12 194 LEU A N 1
ATOM 1599 C CA . LEU A 1 194 ? 4.949 1.717 -26.308 1.00 96.12 194 LEU A CA 1
ATOM 1600 C C . LEU A 1 194 ? 5.385 0.338 -26.802 1.00 96.12 194 LEU A C 1
ATOM 1602 O O . LEU A 1 194 ? 4.615 -0.616 -26.751 1.00 96.12 194 LEU A O 1
ATOM 1606 N N . GLY A 1 195 ? 6.644 0.223 -27.224 1.00 96.94 195 GLY A N 1
ATOM 1607 C CA . GLY A 1 195 ? 7.300 -1.051 -27.523 1.00 96.94 195 GLY A CA 1
ATOM 1608 C C . GLY A 1 195 ? 8.466 -1.300 -26.570 1.00 96.94 195 GLY A C 1
ATOM 1609 O O . GLY A 1 195 ? 9.254 -0.390 -26.298 1.00 96.94 195 GLY A O 1
ATOM 1610 N N . PHE A 1 196 ? 8.598 -2.533 -26.092 1.00 95.19 196 PHE A N 1
ATOM 1611 C CA . PHE A 1 196 ? 9.652 -2.963 -25.179 1.00 95.19 196 PHE A CA 1
ATOM 1612 C C . PHE A 1 196 ? 10.640 -3.896 -25.887 1.00 95.19 196 PHE A C 1
ATOM 1614 O O . PHE A 1 196 ? 10.294 -4.620 -26.818 1.00 95.19 196 PHE A O 1
ATOM 1621 N N . LYS A 1 197 ? 11.906 -3.865 -25.456 1.00 92.38 197 LYS A N 1
ATOM 1622 C CA . LYS A 1 197 ? 12.962 -4.740 -26.006 1.00 92.38 197 LYS A CA 1
ATOM 1623 C C . LYS A 1 197 ? 12.956 -6.147 -25.402 1.00 92.38 197 LYS A C 1
ATOM 1625 O O . LYS A 1 197 ? 13.620 -7.027 -25.940 1.00 92.38 197 LYS A O 1
ATOM 1630 N N . ALA A 1 198 ? 12.246 -6.321 -24.296 1.00 92.81 198 ALA A N 1
ATOM 1631 C CA . ALA A 1 198 ? 12.035 -7.573 -23.591 1.00 92.81 198 ALA A CA 1
ATOM 1632 C C . ALA A 1 198 ? 10.561 -7.636 -23.142 1.00 92.81 198 ALA A C 1
ATOM 1634 O O . ALA A 1 198 ? 9.923 -6.580 -23.085 1.00 92.81 198 ALA A O 1
ATOM 1635 N N . PRO A 1 199 ? 10.017 -8.832 -22.872 1.00 95.62 199 PRO A N 1
ATOM 1636 C CA . PRO A 1 199 ? 8.728 -8.993 -22.200 1.00 95.62 199 PRO A CA 1
ATOM 1637 C C . PRO A 1 199 ? 8.718 -8.321 -20.817 1.00 95.62 199 PRO A C 1
ATOM 1639 O O . PRO A 1 199 ? 9.709 -8.405 -20.101 1.00 95.62 199 PRO A O 1
ATOM 1642 N N . ILE A 1 200 ? 7.627 -7.627 -20.480 1.00 97.31 200 ILE A N 1
ATOM 1643 C CA . ILE A 1 200 ? 7.462 -6.850 -19.242 1.00 97.31 200 ILE A CA 1
ATOM 1644 C C . ILE A 1 200 ? 6.187 -7.297 -18.519 1.00 97.31 200 ILE A C 1
ATOM 1646 O O . ILE A 1 200 ? 5.110 -7.277 -19.122 1.00 97.31 200 ILE A O 1
ATOM 1650 N N . ASP A 1 201 ? 6.302 -7.634 -17.231 1.00 95.94 201 ASP A N 1
ATOM 1651 C CA . ASP A 1 201 ? 5.168 -8.021 -16.378 1.00 95.94 201 ASP A CA 1
ATOM 1652 C C . ASP A 1 201 ? 4.567 -6.829 -15.627 1.00 95.94 201 ASP A C 1
ATOM 1654 O O . ASP A 1 201 ? 3.374 -6.811 -15.344 1.00 95.94 201 ASP A O 1
ATOM 1658 N N . VAL A 1 202 ? 5.381 -5.833 -15.267 1.00 97.62 202 VAL A N 1
ATOM 1659 C CA . VAL A 1 202 ? 4.952 -4.697 -14.441 1.00 97.62 202 VAL A CA 1
ATOM 1660 C C . VAL A 1 202 ? 5.392 -3.386 -15.074 1.00 97.62 202 VAL A C 1
ATOM 1662 O O . VAL A 1 202 ? 6.518 -3.240 -15.545 1.00 97.62 202 VAL A O 1
ATOM 1665 N N . LEU A 1 203 ? 4.501 -2.399 -15.073 1.00 97.62 203 LEU A N 1
ATOM 1666 C CA . LEU A 1 203 ? 4.757 -1.072 -15.613 1.00 97.62 203 LEU A CA 1
ATOM 1667 C C . LEU A 1 203 ? 4.426 -0.013 -14.564 1.00 97.62 203 LEU A C 1
ATOM 1669 O O . LEU A 1 203 ? 3.260 0.220 -14.246 1.00 97.62 203 LEU A O 1
ATOM 1673 N N . ILE A 1 204 ? 5.449 0.672 -14.055 1.00 97.62 204 ILE A N 1
ATOM 1674 C CA . ILE A 1 204 ? 5.250 1.849 -13.209 1.00 97.62 204 ILE A CA 1
ATOM 1675 C C . ILE A 1 204 ? 5.080 3.065 -14.119 1.00 97.62 204 ILE A C 1
ATOM 1677 O O . ILE A 1 204 ? 5.944 3.375 -14.941 1.00 97.62 204 ILE A O 1
ATOM 1681 N N . LYS A 1 205 ? 3.965 3.770 -13.958 1.00 96.50 205 LYS A N 1
ATOM 1682 C CA . LYS A 1 205 ? 3.653 5.040 -14.609 1.00 96.50 205 LYS A CA 1
ATOM 1683 C C . LYS A 1 205 ? 3.766 6.152 -13.572 1.00 96.50 205 LYS A C 1
ATOM 1685 O O . LYS A 1 205 ? 3.039 6.137 -12.583 1.00 96.50 205 LYS A O 1
ATOM 1690 N N . ILE A 1 206 ? 4.621 7.137 -13.821 1.00 95.19 206 ILE A N 1
ATOM 1691 C CA . ILE A 1 206 ? 4.712 8.365 -13.026 1.00 95.19 206 ILE A CA 1
ATOM 1692 C C . ILE A 1 206 ? 4.210 9.536 -13.869 1.00 95.19 206 ILE A C 1
ATOM 1694 O O . ILE A 1 206 ? 4.788 9.860 -14.910 1.00 95.19 206 ILE A O 1
ATOM 1698 N N . ASP A 1 207 ? 3.133 10.172 -13.412 1.00 90.88 207 ASP A N 1
ATOM 1699 C CA . ASP A 1 207 ? 2.501 11.336 -14.030 1.00 90.88 207 ASP A CA 1
ATOM 1700 C C . ASP A 1 207 ? 2.333 12.456 -12.992 1.00 90.88 207 ASP A C 1
ATOM 1702 O O . ASP A 1 207 ? 1.694 12.288 -11.951 1.00 90.88 207 ASP A O 1
ATOM 1706 N N . LYS A 1 208 ? 2.889 13.635 -13.291 1.00 77.44 208 LYS A N 1
ATOM 1707 C CA . LYS A 1 208 ? 2.833 14.816 -12.414 1.00 77.44 208 LYS A CA 1
ATOM 1708 C C . LYS A 1 208 ? 1.421 15.398 -12.263 1.00 77.44 208 LYS A C 1
ATOM 1710 O O . LYS A 1 208 ? 1.215 16.209 -11.367 1.00 77.44 208 LYS A O 1
ATOM 1715 N N . ASN A 1 209 ? 0.456 14.980 -13.086 1.00 76.94 209 ASN A N 1
ATOM 1716 C CA . ASN A 1 209 ? -0.950 15.391 -12.993 1.00 76.94 209 ASN A CA 1
ATOM 1717 C C . ASN A 1 209 ? -1.804 14.459 -12.105 1.00 76.94 209 ASN A C 1
ATOM 1719 O O . ASN A 1 209 ? -3.024 14.427 -12.250 1.00 76.94 209 ASN A O 1
ATOM 1723 N N . SER A 1 210 ? -1.172 13.716 -11.188 1.00 72.31 210 SER A N 1
ATOM 1724 C CA . SER A 1 210 ? -1.825 12.829 -10.209 1.00 72.31 210 SER A CA 1
ATOM 1725 C C . SER A 1 210 ? -2.485 11.578 -10.800 1.00 72.31 210 SER A C 1
ATOM 1727 O O . SER A 1 210 ? -3.519 11.129 -10.306 1.00 72.31 210 SER A O 1
ATOM 1729 N N . ASP A 1 211 ? -1.870 10.987 -11.828 1.00 88.50 211 ASP A N 1
ATOM 1730 C CA . ASP A 1 211 ? -2.299 9.705 -12.418 1.00 88.50 211 ASP A CA 1
ATOM 1731 C C . ASP A 1 211 ? -1.236 8.593 -12.304 1.00 88.50 211 ASP A C 1
ATOM 1733 O O . ASP A 1 211 ? -1.256 7.600 -13.039 1.00 88.50 211 ASP A O 1
ATOM 1737 N N . SER A 1 212 ? -0.281 8.774 -11.387 1.00 96.19 212 SER A N 1
ATOM 1738 C CA . SER A 1 212 ? 0.789 7.812 -11.126 1.00 96.19 212 SER A CA 1
ATOM 1739 C C . SER A 1 212 ? 0.235 6.504 -10.568 1.00 96.19 212 SER A C 1
ATOM 1741 O O . SER A 1 212 ? -0.617 6.501 -9.677 1.00 96.19 212 SER A O 1
ATOM 1743 N N . ARG A 1 213 ? 0.712 5.379 -11.097 1.00 97.69 213 ARG A N 1
ATOM 1744 C CA . ARG A 1 213 ? 0.206 4.044 -10.771 1.00 97.69 213 ARG A CA 1
ATOM 1745 C C . ARG A 1 213 ? 1.169 2.945 -11.200 1.00 97.69 213 ARG A C 1
ATOM 1747 O O . ARG A 1 213 ? 1.973 3.136 -12.110 1.00 97.69 213 ARG A O 1
ATOM 1754 N N . ILE A 1 214 ? 1.018 1.777 -10.602 1.00 98.12 214 ILE A N 1
ATOM 1755 C CA . ILE A 1 214 ? 1.575 0.517 -11.077 1.00 98.12 214 ILE A CA 1
ATOM 1756 C C . ILE A 1 214 ? 0.485 -0.221 -11.838 1.00 98.12 214 ILE A C 1
ATOM 1758 O O . ILE A 1 214 ? -0.654 -0.338 -11.376 1.00 98.12 214 ILE A O 1
ATOM 1762 N N . LEU A 1 215 ? 0.855 -0.711 -13.010 1.00 98.12 215 LEU A N 1
ATOM 1763 C CA . LEU A 1 215 ? 0.038 -1.591 -13.820 1.00 98.12 215 LEU A CA 1
ATOM 1764 C C . LEU A 1 215 ? 0.728 -2.949 -13.926 1.00 98.12 215 LEU A C 1
ATOM 1766 O O . LEU A 1 215 ? 1.959 -3.022 -13.942 1.00 98.12 215 LEU A O 1
ATOM 1770 N N . ILE A 1 216 ? -0.063 -4.006 -14.037 1.00 97.81 216 ILE A N 1
ATOM 1771 C CA . ILE A 1 216 ? 0.424 -5.375 -14.190 1.00 97.81 216 ILE A CA 1
ATOM 1772 C C . ILE A 1 216 ? -0.044 -5.945 -15.523 1.00 97.81 216 ILE A C 1
ATOM 1774 O O . ILE A 1 216 ? -1.116 -5.587 -16.001 1.00 97.81 216 ILE A O 1
ATOM 1778 N N . ASP A 1 217 ? 0.756 -6.797 -16.151 1.00 97.69 217 ASP A N 1
ATOM 1779 C CA . ASP A 1 217 ? 0.331 -7.577 -17.304 1.00 97.69 217 ASP A CA 1
ATOM 1780 C C . ASP A 1 217 ? -0.976 -8.301 -16.962 1.00 97.69 217 ASP A C 1
ATOM 1782 O O . ASP A 1 217 ? -1.065 -9.005 -15.955 1.00 97.69 217 ASP A O 1
ATOM 1786 N N . ALA A 1 218 ? -1.992 -8.131 -17.806 1.00 97.25 218 ALA A N 1
ATOM 1787 C CA . ALA A 1 218 ? -3.305 -8.720 -17.599 1.00 97.25 218 ALA A CA 1
ATOM 1788 C C . ALA A 1 218 ? -3.257 -10.254 -17.481 1.00 97.25 218 ALA A C 1
ATOM 1790 O O . ALA A 1 218 ? -4.081 -10.838 -16.775 1.00 97.25 218 ALA A O 1
ATOM 1791 N N . TYR A 1 219 ? -2.285 -10.901 -18.137 1.00 96.00 219 TYR A N 1
ATOM 1792 C CA . TYR A 1 219 ? -2.049 -12.342 -18.014 1.00 96.00 219 TYR A CA 1
ATOM 1793 C C . TYR A 1 219 ? -1.512 -12.752 -16.633 1.00 96.00 219 TYR A C 1
ATOM 1795 O O . TYR A 1 219 ? -1.736 -13.878 -16.182 1.00 96.00 219 TYR A O 1
ATOM 1803 N N . TYR A 1 220 ? -0.850 -11.828 -15.936 1.00 95.12 220 TYR A N 1
ATOM 1804 C CA . TYR A 1 220 ? -0.267 -12.015 -14.609 1.00 95.12 220 TYR A CA 1
ATOM 1805 C C . TYR A 1 220 ? -1.087 -11.355 -13.478 1.00 95.12 220 TYR A C 1
ATOM 1807 O O . TYR A 1 220 ? -0.682 -11.371 -12.315 1.00 95.12 220 TYR A O 1
ATOM 1815 N N . ASP A 1 221 ? -2.266 -10.807 -13.787 1.00 96.25 221 ASP A N 1
ATOM 1816 C CA . ASP A 1 221 ? -3.160 -10.164 -12.820 1.00 96.25 221 ASP A CA 1
ATOM 1817 C C . ASP A 1 221 ? -3.883 -11.195 -11.931 1.00 96.25 221 ASP A C 1
ATOM 1819 O O . ASP A 1 221 ? -4.892 -11.810 -12.307 1.00 96.25 221 ASP A O 1
ATOM 1823 N N . SER A 1 222 ? -3.378 -11.348 -10.705 1.00 95.00 222 SER A N 1
ATOM 1824 C CA . SER A 1 222 ? -3.918 -12.253 -9.687 1.00 95.00 222 SER A CA 1
ATOM 1825 C C . SER A 1 222 ? -5.354 -11.902 -9.287 1.00 95.00 222 SER A C 1
ATOM 1827 O O . SER A 1 222 ? -6.166 -12.805 -9.066 1.00 95.00 222 SER A O 1
ATOM 1829 N N . PHE A 1 223 ? -5.714 -10.616 -9.265 1.00 96.75 223 PHE A N 1
ATOM 1830 C CA . PHE A 1 223 ? -7.047 -10.161 -8.887 1.00 96.75 223 PHE A CA 1
ATOM 1831 C C . PHE A 1 223 ? -8.086 -10.546 -9.941 1.00 96.75 223 PHE A C 1
ATOM 1833 O O . PHE A 1 223 ? -9.107 -11.159 -9.609 1.00 96.75 223 PHE A O 1
ATOM 1840 N N . SER A 1 224 ? -7.825 -10.224 -11.212 1.00 96.44 224 SER A N 1
ATOM 1841 C CA . SER A 1 224 ? -8.737 -10.559 -12.313 1.00 96.44 224 SER A CA 1
ATOM 1842 C C . SER A 1 224 ? -8.883 -12.071 -12.482 1.00 96.44 224 SER A C 1
ATOM 1844 O O . SER A 1 224 ? -9.988 -12.566 -12.728 1.00 96.44 224 SER A O 1
ATOM 1846 N N . TYR A 1 225 ? -7.797 -12.824 -12.293 1.00 96.12 225 TYR A N 1
ATOM 1847 C CA . TYR A 1 225 ? -7.843 -14.282 -12.298 1.00 96.12 225 TYR A CA 1
ATOM 1848 C C . TYR A 1 225 ? -8.684 -14.835 -11.136 1.00 96.12 225 TYR A C 1
ATOM 1850 O O . TYR A 1 225 ? -9.602 -15.627 -11.355 1.00 96.12 225 TYR A O 1
ATOM 1858 N N . HIS A 1 226 ? -8.436 -14.393 -9.903 1.00 96.31 226 HIS A N 1
ATOM 1859 C CA . HIS A 1 226 ? -9.120 -14.927 -8.729 1.00 96.31 226 HIS A CA 1
ATOM 1860 C C . HIS A 1 226 ? -10.605 -14.533 -8.699 1.00 96.31 226 HIS A C 1
ATOM 1862 O O . HIS A 1 226 ? -11.485 -15.397 -8.686 1.00 96.31 226 HIS A O 1
ATOM 1868 N N . TYR A 1 227 ? -10.911 -13.237 -8.736 1.00 96.12 227 TYR A N 1
ATOM 1869 C CA . TYR A 1 227 ? -12.281 -12.750 -8.568 1.00 96.12 227 TYR A CA 1
ATOM 1870 C C . TYR A 1 227 ? -13.106 -12.822 -9.857 1.00 96.12 227 TYR A C 1
ATOM 1872 O O . TYR A 1 227 ? -14.323 -12.974 -9.781 1.00 96.12 227 TYR A O 1
ATOM 1880 N N . GLY A 1 228 ? -12.471 -12.751 -11.030 1.00 95.75 228 GLY A N 1
ATOM 1881 C CA . GLY A 1 228 ? -13.151 -12.853 -12.323 1.00 95.75 228 GLY A CA 1
ATOM 1882 C C . GLY A 1 228 ? -13.213 -14.284 -12.843 1.00 95.75 228 GLY A C 1
ATOM 1883 O O . GLY A 1 228 ? -14.294 -14.853 -12.981 1.00 95.75 228 GLY A O 1
ATOM 1884 N N . LYS A 1 229 ? -12.054 -14.891 -13.123 1.00 96.12 229 LYS A N 1
ATOM 1885 C CA . LYS A 1 229 ? -11.988 -16.202 -13.790 1.00 96.12 229 LYS A CA 1
ATOM 1886 C C . LYS A 1 229 ? -12.404 -17.367 -12.892 1.00 96.12 229 LYS A C 1
ATOM 1888 O O . LYS A 1 229 ? -13.136 -18.238 -13.359 1.00 96.12 229 LYS A O 1
ATOM 1893 N N . LEU A 1 230 ? -11.906 -17.419 -11.655 1.00 95.56 230 LEU A N 1
ATOM 1894 C CA . LEU A 1 230 ? -12.146 -18.549 -10.752 1.00 95.56 230 LEU A CA 1
ATOM 1895 C C . LEU A 1 230 ? -13.483 -18.443 -10.017 1.00 95.56 230 LEU A C 1
ATOM 1897 O O . LEU A 1 230 ? -14.226 -19.421 -9.967 1.00 95.56 230 LEU A O 1
ATOM 1901 N N . LEU A 1 231 ? -13.778 -17.277 -9.436 1.00 94.50 231 LEU A N 1
ATOM 1902 C CA . LEU A 1 231 ? -14.950 -17.096 -8.573 1.00 94.50 231 LEU A CA 1
ATOM 1903 C C . LEU A 1 231 ? -16.170 -16.503 -9.287 1.00 94.50 231 LEU A C 1
ATOM 1905 O O . LEU A 1 231 ? -17.284 -16.663 -8.794 1.00 94.50 231 LEU A O 1
ATOM 1909 N N . GLY A 1 232 ? -15.990 -15.832 -10.430 1.00 93.88 232 GLY A N 1
ATOM 1910 C CA . GLY A 1 232 ? -17.096 -15.237 -11.187 1.00 93.88 232 GLY A CA 1
ATOM 1911 C C . GLY A 1 232 ? -17.797 -14.073 -10.477 1.00 93.88 232 GLY A C 1
ATOM 1912 O O . GLY A 1 232 ? -18.976 -13.832 -10.723 1.00 93.88 232 GLY A O 1
ATOM 1913 N N . PHE A 1 233 ? -17.102 -13.364 -9.582 1.00 92.94 233 PHE A N 1
ATOM 1914 C CA . PHE A 1 233 ? -17.634 -12.186 -8.888 1.00 92.94 233 PHE A CA 1
ATOM 1915 C C . PHE A 1 233 ? -17.585 -10.907 -9.729 1.00 92.94 233 PHE A C 1
ATOM 1917 O O . PHE A 1 233 ? -18.334 -9.971 -9.451 1.00 92.94 233 PHE A O 1
ATOM 1924 N N . ILE A 1 234 ? -16.714 -10.860 -10.737 1.00 94.06 234 ILE A N 1
ATOM 1925 C CA . ILE A 1 234 ? -16.587 -9.745 -11.682 1.00 94.06 234 ILE A CA 1
ATOM 1926 C C . ILE A 1 234 ? -16.517 -10.268 -13.117 1.00 94.06 234 ILE A C 1
ATOM 1928 O O . ILE A 1 234 ? -16.133 -11.415 -13.350 1.00 94.06 234 ILE A O 1
ATOM 1932 N N . ASP A 1 235 ? -16.836 -9.407 -14.081 1.00 93.50 235 ASP A N 1
ATOM 1933 C CA . ASP A 1 235 ? -16.656 -9.723 -15.496 1.00 93.50 235 ASP A CA 1
ATOM 1934 C C . ASP A 1 235 ? -15.176 -9.984 -15.806 1.00 93.50 235 ASP A C 1
ATOM 1936 O O . ASP A 1 235 ? -14.296 -9.195 -15.452 1.00 93.50 235 ASP A O 1
ATOM 1940 N N . TYR A 1 236 ? -14.902 -11.094 -16.491 1.00 95.69 236 TYR A N 1
ATOM 1941 C CA . TYR A 1 236 ? -13.552 -11.487 -16.881 1.00 95.69 236 TYR A CA 1
ATOM 1942 C C . TYR A 1 236 ? -13.346 -11.296 -18.384 1.00 95.69 236 TYR A C 1
ATOM 1944 O O . TYR A 1 236 ? -14.025 -11.922 -19.204 1.00 95.69 236 TYR A O 1
ATOM 1952 N N . ASN A 1 237 ? -12.379 -10.457 -18.755 1.00 95.69 237 ASN A N 1
ATOM 1953 C CA . ASN A 1 237 ? -11.969 -10.316 -20.145 1.00 95.69 237 ASN A CA 1
ATOM 1954 C C . ASN A 1 237 ? -11.164 -11.554 -20.574 1.00 95.69 237 ASN A C 1
ATOM 1956 O O . ASN A 1 237 ? -10.091 -11.823 -20.043 1.00 95.69 237 ASN A O 1
ATOM 1960 N N . ASN A 1 238 ? -11.657 -12.291 -21.573 1.00 95.00 238 ASN A N 1
ATOM 1961 C CA . ASN A 1 238 ? -10.994 -13.501 -22.067 1.00 95.00 238 ASN A CA 1
ATOM 1962 C C . ASN A 1 238 ? -9.598 -13.242 -22.659 1.00 95.00 238 ASN A C 1
ATOM 1964 O O . ASN A 1 238 ? -8.787 -14.169 -22.696 1.00 95.00 238 ASN A O 1
ATOM 1968 N N . ASP A 1 239 ? -9.285 -12.017 -23.090 1.00 95.50 239 ASP A N 1
ATOM 1969 C CA . ASP A 1 239 ? -7.935 -11.672 -23.545 1.00 95.50 239 ASP A CA 1
ATOM 1970 C C . ASP A 1 239 ? -6.908 -11.706 -22.409 1.00 95.50 239 ASP A C 1
ATOM 1972 O O . ASP A 1 239 ? -5.743 -11.969 -22.674 1.00 95.50 239 ASP A O 1
ATOM 1976 N N . TYR A 1 240 ? -7.331 -11.594 -21.145 1.00 95.56 240 TYR A N 1
ATOM 1977 C CA . TYR A 1 240 ? -6.434 -11.709 -19.985 1.00 95.56 240 TYR A CA 1
ATOM 1978 C C . TYR A 1 240 ? -5.927 -13.143 -19.773 1.00 95.56 240 TYR A C 1
ATOM 1980 O O . TYR A 1 240 ? -5.100 -13.388 -18.911 1.00 95.56 240 TYR A O 1
ATOM 1988 N N . SER A 1 241 ? -6.422 -14.121 -20.537 1.00 94.00 241 SER A N 1
ATOM 1989 C CA . SER A 1 241 ? -5.894 -15.494 -20.528 1.00 94.00 241 SER A CA 1
ATOM 1990 C C . SER A 1 241 ? -4.849 -15.747 -21.617 1.00 94.00 241 SER A C 1
ATOM 1992 O O . SER A 1 241 ? -4.355 -16.867 -21.745 1.00 94.00 241 SER A O 1
ATOM 1994 N N . LYS A 1 242 ? -4.538 -14.727 -22.423 1.00 95.44 242 LYS A N 1
ATOM 1995 C CA . LYS A 1 242 ? -3.559 -14.792 -23.504 1.00 95.44 242 LYS A CA 1
ATOM 1996 C C . LYS A 1 242 ? -2.313 -14.015 -23.098 1.00 95.44 242 LYS A C 1
ATOM 1998 O O . LYS A 1 242 ? -2.416 -12.893 -22.614 1.00 95.44 242 LYS A O 1
ATOM 2003 N N . ASP A 1 243 ? -1.156 -14.608 -23.350 1.00 93.75 243 ASP A N 1
ATOM 2004 C CA . ASP A 1 243 ? 0.136 -13.958 -23.143 1.00 93.75 243 ASP A CA 1
ATOM 2005 C C . ASP A 1 243 ? 0.420 -12.920 -24.250 1.00 93.75 243 ASP A C 1
ATOM 2007 O O . ASP A 1 243 ? -0.092 -13.034 -25.371 1.00 93.75 243 ASP A O 1
ATOM 2011 N N . ASN A 1 244 ? 1.244 -11.922 -23.929 1.00 96.06 244 ASN A N 1
ATOM 2012 C CA . ASN A 1 244 ? 1.730 -10.869 -24.821 1.00 96.06 244 ASN A CA 1
ATOM 2013 C C . ASN A 1 244 ?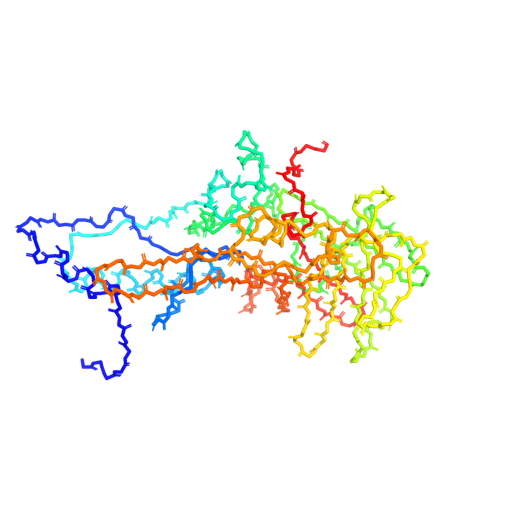 0.632 -10.140 -25.631 1.00 96.06 244 ASN A C 1
ATOM 2015 O O . ASN A 1 244 ? 0.739 -9.950 -26.846 1.00 96.06 244 ASN A O 1
ATOM 2019 N N . THR A 1 245 ? -0.450 -9.735 -24.965 1.00 96.94 245 THR A N 1
ATOM 2020 C CA . THR A 1 245 ? -1.558 -8.972 -25.578 1.00 96.94 245 THR A CA 1
ATOM 2021 C C . THR A 1 245 ? -1.299 -7.467 -25.653 1.00 96.94 245 THR A C 1
ATOM 2023 O O . THR A 1 245 ? -2.023 -6.738 -26.333 1.00 96.94 245 THR A O 1
ATOM 2026 N N . GLY A 1 246 ? -0.279 -6.986 -24.945 1.00 97.25 246 GLY A N 1
ATOM 2027 C CA . GLY A 1 246 ? 0.010 -5.570 -24.752 1.00 97.25 246 GLY A CA 1
ATOM 2028 C C . GLY A 1 246 ? -0.936 -4.867 -23.776 1.00 97.25 246 GLY A C 1
ATOM 2029 O O . GLY A 1 246 ? -0.994 -3.633 -23.774 1.00 97.25 246 GLY A O 1
ATOM 2030 N N . ILE A 1 247 ? -1.701 -5.630 -22.988 1.00 98.00 247 ILE A N 1
ATOM 2031 C CA . ILE A 1 247 ? -2.674 -5.115 -22.024 1.00 98.00 247 ILE A CA 1
ATOM 2032 C C . ILE A 1 247 ? -2.056 -5.131 -20.629 1.00 98.00 247 ILE A C 1
ATOM 2034 O O . ILE A 1 247 ? -1.682 -6.183 -20.118 1.00 98.00 247 ILE A O 1
ATOM 2038 N N . PHE A 1 248 ? -2.027 -3.962 -19.995 1.00 98.06 248 PHE A N 1
ATOM 2039 C CA . PHE A 1 248 ? -1.708 -3.826 -18.581 1.00 98.06 248 PHE A CA 1
ATOM 2040 C C . PHE A 1 248 ? -2.950 -3.342 -17.826 1.00 98.06 248 PHE A C 1
ATOM 2042 O O . PHE A 1 248 ? -3.653 -2.449 -18.302 1.00 98.06 248 PHE A O 1
ATOM 2049 N N . THR A 1 249 ? -3.235 -3.924 -16.665 1.00 97.31 249 THR A N 1
ATOM 2050 C CA . THR A 1 249 ? -4.399 -3.601 -15.835 1.00 97.31 249 THR A CA 1
ATOM 2051 C C . THR A 1 249 ? -3.984 -2.899 -14.542 1.00 97.31 249 THR A C 1
ATOM 2053 O O . THR A 1 249 ? -2.888 -3.131 -14.024 1.00 97.31 249 THR A O 1
ATOM 2056 N N . PRO A 1 250 ? -4.842 -2.023 -13.985 1.00 97.62 250 PRO A N 1
ATOM 2057 C CA . PRO A 1 250 ? -4.659 -1.539 -12.624 1.00 97.62 250 PRO A CA 1
ATOM 2058 C C . PRO A 1 250 ? -4.757 -2.682 -11.612 1.00 97.62 250 PRO A C 1
ATOM 2060 O O . PRO A 1 250 ? -5.560 -3.600 -11.776 1.00 97.62 250 PRO A O 1
ATOM 2063 N N . ILE A 1 251 ? -3.983 -2.579 -10.534 1.00 98.00 251 ILE A N 1
ATOM 2064 C CA . ILE A 1 251 ? -3.965 -3.571 -9.456 1.00 98.00 251 ILE A CA 1
ATOM 2065 C C . ILE A 1 251 ? -5.077 -3.252 -8.453 1.00 98.00 251 ILE A C 1
ATOM 2067 O O . ILE A 1 251 ? -5.196 -2.112 -7.988 1.00 98.00 251 ILE A O 1
ATOM 2071 N N . TYR A 1 252 ? -5.881 -4.258 -8.100 1.00 97.88 252 TYR A N 1
ATOM 2072 C CA . TYR A 1 252 ? -7.035 -4.104 -7.215 1.00 97.88 252 TYR A CA 1
ATOM 2073 C C . TYR A 1 252 ? -6.977 -5.011 -5.979 1.00 97.88 252 TYR A C 1
ATOM 2075 O O . TYR A 1 252 ? -6.500 -6.140 -6.039 1.00 97.88 252 TYR A O 1
ATOM 2083 N N . LEU A 1 253 ? -7.568 -4.534 -4.881 1.00 97.62 253 LEU A N 1
ATOM 2084 C CA . LEU A 1 253 ? -7.975 -5.329 -3.721 1.00 97.62 253 LEU A CA 1
ATOM 2085 C C . LEU A 1 253 ? -9.501 -5.437 -3.677 1.00 97.62 253 LEU A C 1
ATOM 2087 O O . LEU A 1 253 ? -10.211 -4.489 -4.017 1.00 97.62 253 LEU A O 1
ATOM 2091 N N . ALA A 1 254 ? -10.019 -6.585 -3.242 1.00 97.12 254 ALA A N 1
ATOM 2092 C CA . ALA A 1 254 ? -11.450 -6.762 -3.003 1.00 97.12 254 ALA A CA 1
ATOM 2093 C C . ALA A 1 254 ? -11.831 -6.148 -1.651 1.00 97.12 254 ALA A C 1
ATOM 2095 O O . ALA A 1 254 ? -11.121 -6.356 -0.672 1.00 97.12 254 ALA A O 1
ATOM 2096 N N . LEU A 1 255 ? -12.950 -5.425 -1.582 1.00 95.94 255 LEU A N 1
ATOM 2097 C CA . LEU A 1 255 ? -13.471 -4.848 -0.333 1.00 95.94 255 LEU A CA 1
ATOM 2098 C C . LEU A 1 255 ? -14.669 -5.621 0.222 1.00 95.94 255 LEU A C 1
ATOM 2100 O O . LEU A 1 255 ? -15.020 -5.496 1.391 1.00 95.94 255 LEU A O 1
ATOM 2104 N N . ASN A 1 256 ? -15.308 -6.436 -0.613 1.00 92.75 256 ASN A N 1
ATOM 2105 C CA . ASN A 1 256 ? -16.319 -7.391 -0.192 1.00 92.75 256 ASN A CA 1
ATOM 2106 C C . ASN A 1 256 ? -16.378 -8.560 -1.193 1.00 92.75 256 ASN A C 1
ATOM 2108 O O . ASN A 1 256 ? -15.653 -8.600 -2.188 1.00 92.75 256 ASN A O 1
ATOM 2112 N N . ARG A 1 257 ? -17.261 -9.520 -0.929 1.00 87.00 257 ARG A N 1
ATOM 2113 C CA . ARG A 1 257 ? -17.736 -10.492 -1.916 1.00 87.00 257 ARG A CA 1
ATOM 2114 C C . ARG A 1 257 ? -19.217 -10.174 -2.078 1.00 87.00 257 ARG A C 1
ATOM 2116 O O . ARG A 1 257 ? -19.927 -10.248 -1.078 1.00 87.00 257 ARG A O 1
ATOM 2123 N N . GLY A 1 258 ? -19.655 -9.733 -3.260 1.00 84.00 258 GLY A N 1
ATOM 2124 C CA . GLY A 1 258 ? -21.040 -9.297 -3.480 1.00 84.00 258 GLY A CA 1
ATOM 2125 C C . GLY A 1 258 ? -22.048 -10.269 -2.854 1.00 84.00 258 GLY A C 1
ATOM 2126 O O . GLY A 1 258 ? -21.878 -11.488 -2.937 1.00 84.00 258 GLY A O 1
ATOM 2127 N N . LEU A 1 259 ? -23.062 -9.737 -2.172 1.00 85.75 259 LEU A N 1
ATOM 2128 C CA . LEU A 1 259 ? -23.916 -10.512 -1.270 1.00 85.75 259 LEU A CA 1
ATOM 2129 C C . LEU A 1 259 ? -25.388 -10.207 -1.522 1.00 85.75 259 LEU A C 1
ATOM 2131 O O . LEU A 1 259 ? -25.799 -9.051 -1.518 1.00 85.75 259 LEU A O 1
ATOM 2135 N N . PHE A 1 260 ? -26.204 -11.247 -1.671 1.00 86.00 260 PHE A N 1
ATOM 2136 C CA . PHE A 1 260 ? -27.655 -11.105 -1.633 1.00 86.00 260 PHE A CA 1
ATOM 2137 C C . PHE A 1 260 ? -28.155 -11.259 -0.196 1.00 86.00 260 PHE A C 1
ATOM 2139 O O . PHE A 1 260 ? -27.935 -12.300 0.421 1.00 86.00 260 PHE A O 1
ATOM 2146 N N . LEU A 1 261 ? -28.835 -10.237 0.322 1.00 87.12 261 LEU A N 1
ATOM 2147 C CA . LEU A 1 261 ? -29.491 -10.225 1.627 1.00 87.12 261 LEU A CA 1
ATOM 2148 C C . LEU A 1 261 ? -30.931 -10.741 1.467 1.00 87.12 261 LEU A C 1
ATOM 2150 O O . LEU A 1 261 ? -31.780 -10.004 0.961 1.00 87.12 261 LEU A O 1
ATOM 2154 N N . PRO A 1 262 ? -31.261 -11.983 1.883 1.00 87.00 262 PRO A N 1
ATOM 2155 C CA . PRO A 1 262 ? -32.564 -12.578 1.571 1.00 87.00 262 PRO A CA 1
ATOM 2156 C C . PRO A 1 262 ? -33.736 -11.915 2.299 1.00 87.00 262 PRO A C 1
ATOM 2158 O O . PRO A 1 262 ? -34.847 -11.887 1.770 1.00 87.00 262 PRO A O 1
ATOM 2161 N N . VAL A 1 263 ? -33.487 -11.394 3.505 1.00 88.25 263 VAL A N 1
ATOM 2162 C CA . VAL A 1 263 ? -34.495 -10.722 4.339 1.00 88.25 263 VAL A CA 1
ATOM 2163 C C . VAL A 1 263 ? -34.897 -9.391 3.708 1.00 88.25 263 VAL A C 1
ATOM 2165 O O . VAL A 1 263 ? -36.081 -9.147 3.488 1.00 88.25 263 VAL A O 1
ATOM 2168 N N . ASP A 1 264 ? -33.904 -8.585 3.333 1.00 90.06 264 ASP A N 1
ATOM 2169 C CA . ASP A 1 264 ? -34.114 -7.248 2.769 1.00 90.06 264 ASP A CA 1
ATOM 2170 C C . ASP A 1 264 ? -34.350 -7.274 1.251 1.00 90.06 264 ASP A C 1
ATOM 2172 O O . ASP A 1 264 ? -34.790 -6.286 0.667 1.00 90.06 264 ASP A O 1
ATOM 2176 N N . LYS A 1 265 ? -34.081 -8.417 0.602 1.00 90.75 265 LYS A N 1
ATOM 2177 C CA . LYS A 1 265 ? -34.103 -8.617 -0.859 1.00 90.75 265 LYS A CA 1
ATOM 2178 C C . LYS A 1 265 ? -33.206 -7.630 -1.610 1.00 90.75 265 LYS A C 1
ATOM 2180 O O . LYS A 1 265 ? -33.526 -7.212 -2.723 1.00 90.75 265 LYS A O 1
ATOM 2185 N N . VAL A 1 266 ? -32.075 -7.279 -1.006 1.00 92.00 266 VAL A N 1
ATOM 2186 C CA . VAL A 1 266 ? -31.084 -6.355 -1.566 1.00 92.00 266 VAL A CA 1
ATOM 2187 C C . VAL A 1 266 ? -29.851 -7.137 -2.002 1.00 92.00 266 VAL A C 1
ATOM 2189 O O . VAL A 1 266 ? -29.344 -7.968 -1.253 1.00 92.00 266 VAL A O 1
ATOM 2192 N N . SER A 1 267 ? -29.351 -6.852 -3.204 1.00 88.19 267 SER A N 1
ATOM 2193 C CA . SER A 1 267 ? -28.032 -7.308 -3.650 1.00 88.19 267 SER A CA 1
ATOM 2194 C C . SER A 1 267 ? -27.007 -6.208 -3.409 1.00 88.19 267 SER A C 1
ATOM 2196 O O . SER A 1 267 ? -27.106 -5.129 -3.991 1.00 88.19 267 SER A O 1
ATOM 2198 N N . LEU A 1 268 ? -26.014 -6.493 -2.575 1.00 88.12 268 LEU A N 1
ATOM 2199 C CA . LEU A 1 268 ? -24.830 -5.665 -2.406 1.00 88.12 268 LEU A CA 1
ATOM 2200 C C . LEU A 1 268 ? -23.837 -6.000 -3.529 1.00 88.12 268 LEU A C 1
ATOM 2202 O O . LEU A 1 268 ? -23.474 -7.174 -3.677 1.00 88.12 268 LEU A O 1
ATOM 2206 N N . PRO A 1 269 ? -23.420 -5.015 -4.342 1.00 91.62 269 PRO A N 1
ATOM 2207 C CA . PRO A 1 269 ? -22.486 -5.258 -5.429 1.00 91.62 269 PRO A CA 1
ATOM 2208 C C . PRO A 1 269 ? -21.097 -5.611 -4.893 1.00 91.62 269 PRO A C 1
ATOM 2210 O O . PRO A 1 269 ? -20.738 -5.281 -3.761 1.00 91.62 269 PRO A O 1
ATOM 2213 N N . PHE A 1 270 ? -20.308 -6.266 -5.744 1.00 94.25 270 PHE A N 1
ATOM 2214 C CA . PHE A 1 270 ? -18.894 -6.467 -5.477 1.00 94.25 270 PHE A CA 1
ATOM 2215 C C . PHE A 1 270 ? -18.164 -5.116 -5.471 1.00 94.25 270 PHE A C 1
ATOM 2217 O O . PHE A 1 270 ? -18.286 -4.334 -6.417 1.00 94.25 270 PHE A O 1
ATOM 2224 N N . GLU A 1 271 ? -17.390 -4.854 -4.425 1.00 95.44 271 GLU A N 1
ATOM 2225 C CA . GLU A 1 271 ? -16.595 -3.638 -4.278 1.00 95.44 271 GLU A CA 1
ATOM 2226 C C . GLU A 1 271 ? -15.101 -3.944 -4.344 1.00 95.44 271 GLU A C 1
ATOM 2228 O O . GLU A 1 271 ? -14.620 -4.960 -3.837 1.00 95.44 271 GLU A O 1
ATOM 2233 N N . LYS A 1 272 ? -14.354 -3.024 -4.956 1.00 96.25 272 LYS A N 1
ATOM 2234 C CA . LYS A 1 272 ? -12.902 -3.108 -5.098 1.00 96.25 272 LYS A CA 1
ATOM 2235 C C . LYS A 1 272 ? -12.234 -1.753 -4.927 1.00 96.25 272 LYS A C 1
ATOM 2237 O O . LYS A 1 272 ? -12.847 -0.711 -5.157 1.00 96.25 272 LYS A O 1
ATOM 2242 N N . TYR A 1 273 ? -10.956 -1.794 -4.583 1.00 95.88 273 TYR A N 1
ATOM 2243 C CA . TYR A 1 273 ? -10.082 -0.646 -4.390 1.00 95.88 273 TYR A CA 1
ATOM 2244 C C . TYR A 1 273 ? -8.862 -0.761 -5.296 1.00 95.88 273 TYR A C 1
ATOM 2246 O O . TYR A 1 273 ? -8.248 -1.819 -5.353 1.00 95.88 273 TYR A O 1
ATOM 2254 N N . GLU A 1 274 ? -8.521 0.303 -6.023 1.00 97.31 274 GLU A N 1
ATOM 2255 C CA . GLU A 1 274 ? -7.303 0.342 -6.839 1.00 97.31 274 GLU A CA 1
ATOM 2256 C C . GLU A 1 274 ? -6.097 0.617 -5.941 1.00 97.31 274 GLU A C 1
ATOM 2258 O O . GLU A 1 274 ? -5.816 1.769 -5.614 1.00 97.31 274 GLU A O 1
ATOM 2263 N N . THR A 1 275 ? -5.387 -0.441 -5.561 1.00 97.31 275 THR A N 1
ATOM 2264 C CA . THR A 1 275 ? -4.195 -0.334 -4.712 1.00 97.31 275 THR A CA 1
ATOM 2265 C C . THR A 1 275 ? -2.920 -0.031 -5.507 1.00 97.31 275 THR A C 1
ATOM 2267 O O . THR A 1 275 ? -1.895 0.352 -4.957 1.00 97.31 275 THR A O 1
ATOM 2270 N N . GLY A 1 276 ? -2.970 -0.128 -6.839 1.00 97.50 276 GLY A N 1
ATOM 2271 C CA . GLY A 1 276 ? -1.849 0.242 -7.705 1.00 97.50 276 GLY A CA 1
ATOM 2272 C C . GLY A 1 276 ? -1.576 1.750 -7.793 1.00 97.50 276 GLY A C 1
ATOM 2273 O O . GLY A 1 276 ? -0.557 2.128 -8.360 1.00 97.50 276 GLY A O 1
ATOM 2274 N N . LYS A 1 277 ? -2.447 2.631 -7.280 1.00 97.38 277 LYS A N 1
ATOM 2275 C CA . LYS A 1 277 ? -2.247 4.092 -7.363 1.00 97.38 277 LYS A CA 1
ATOM 2276 C C . LYS A 1 277 ? -1.071 4.546 -6.512 1.00 97.38 277 LYS A C 1
ATOM 2278 O O . LYS A 1 277 ? -0.995 4.191 -5.344 1.00 97.38 277 LYS A O 1
ATOM 2283 N N . LEU A 1 278 ? -0.202 5.376 -7.077 1.00 97.56 278 LEU A N 1
ATOM 2284 C CA . LEU A 1 278 ? 0.990 5.866 -6.395 1.00 97.56 278 LEU A CA 1
ATOM 2285 C C . LEU A 1 278 ? 0.781 7.291 -5.889 1.00 97.56 278 LEU A C 1
ATOM 2287 O O . LEU A 1 278 ? 0.398 8.181 -6.654 1.00 97.56 278 LEU A O 1
ATOM 2291 N N . LEU A 1 279 ? 1.064 7.513 -4.609 1.00 96.06 279 LEU A N 1
ATOM 2292 C CA . LEU A 1 279 ? 0.944 8.810 -3.962 1.00 96.06 279 LEU A CA 1
ATOM 2293 C C . LEU A 1 279 ? 2.282 9.555 -3.988 1.00 96.06 279 LEU A C 1
ATOM 2295 O O . LEU A 1 279 ? 3.304 9.044 -3.532 1.00 96.06 279 LEU A O 1
ATOM 2299 N N . SER A 1 280 ? 2.267 10.792 -4.486 1.00 95.75 280 SER A N 1
ATOM 2300 C CA . SER A 1 280 ? 3.408 11.693 -4.333 1.00 95.75 280 SER A CA 1
ATOM 2301 C C . SER A 1 280 ? 3.405 12.329 -2.949 1.00 95.75 280 SER A C 1
ATOM 2303 O O . SER A 1 280 ? 2.351 12.762 -2.479 1.00 95.75 280 SER A O 1
ATOM 2305 N N . GLY A 1 281 ? 4.571 12.469 -2.328 1.00 95.50 281 GLY A N 1
ATOM 2306 C CA . GLY A 1 281 ? 4.654 13.127 -1.032 1.00 95.50 281 GLY A CA 1
ATOM 2307 C C . GLY A 1 281 ? 6.064 13.193 -0.474 1.00 95.50 281 GLY A C 1
ATOM 2308 O O . GLY A 1 281 ? 7.038 13.340 -1.211 1.00 95.50 281 GLY A O 1
ATOM 2309 N N . ASN A 1 282 ? 6.142 13.110 0.850 1.00 97.38 282 ASN A N 1
ATOM 2310 C CA . ASN A 1 282 ? 7.379 13.026 1.602 1.00 97.38 282 ASN A CA 1
ATOM 2311 C C . ASN A 1 282 ? 7.224 11.911 2.645 1.00 97.38 282 ASN A C 1
ATOM 2313 O O . ASN A 1 282 ? 6.423 12.023 3.571 1.00 97.38 282 ASN A O 1
ATOM 2317 N N . GLY A 1 283 ? 7.969 10.828 2.463 1.00 96.44 283 GLY A N 1
ATOM 2318 C CA . GLY A 1 283 ? 7.973 9.650 3.321 1.00 96.44 283 GLY A CA 1
ATOM 2319 C C . GLY A 1 283 ? 8.992 9.710 4.457 1.00 96.44 283 GLY A C 1
ATOM 2320 O O . GLY A 1 283 ? 9.172 8.697 5.113 1.00 96.44 283 GLY A O 1
ATOM 2321 N N . ASN A 1 284 ? 9.647 10.852 4.696 1.00 96.06 284 ASN A N 1
ATOM 2322 C CA . ASN A 1 284 ? 10.608 11.021 5.785 1.00 96.06 284 ASN A CA 1
ATOM 2323 C C . ASN A 1 284 ? 9.879 11.359 7.099 1.00 96.06 284 ASN A C 1
ATOM 2325 O O . ASN A 1 284 ? 9.316 12.458 7.200 1.00 96.06 284 ASN A O 1
ATOM 2329 N N . PRO A 1 285 ? 9.920 10.498 8.137 1.00 94.12 285 PRO A N 1
ATOM 2330 C CA . PRO A 1 285 ? 9.190 10.716 9.394 1.00 94.12 285 PRO A CA 1
ATOM 2331 C C . PRO A 1 285 ? 9.604 11.981 10.161 1.00 94.12 285 PRO A C 1
ATOM 2333 O O . PRO A 1 285 ? 8.875 12.465 11.028 1.00 94.12 285 PRO A O 1
ATOM 2336 N N . LYS A 1 286 ? 10.777 12.555 9.859 1.00 94.44 286 LYS A N 1
ATOM 2337 C CA . LYS A 1 286 ? 11.259 13.810 10.467 1.00 94.44 286 LYS A CA 1
ATOM 2338 C C . LYS A 1 286 ? 10.709 15.054 9.760 1.00 94.44 286 LYS A C 1
ATOM 2340 O O . LYS A 1 286 ? 10.901 16.174 10.243 1.00 94.44 286 LYS A O 1
ATOM 2345 N N . SER A 1 287 ? 10.049 14.888 8.615 1.00 96.62 287 SER A N 1
ATOM 2346 C CA . SER A 1 287 ? 9.460 15.980 7.848 1.00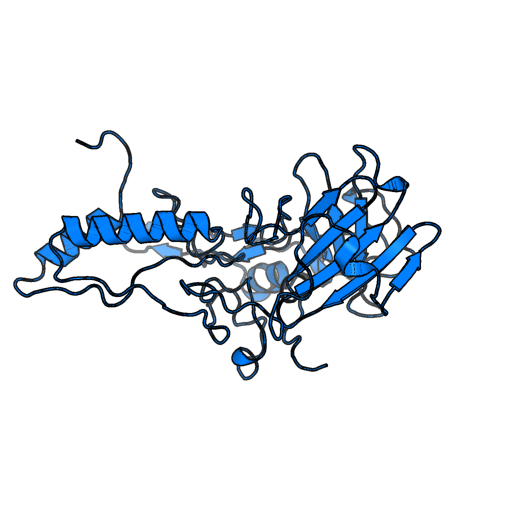 96.62 287 SER A CA 1
ATOM 2347 C C . SER A 1 287 ? 8.157 16.477 8.472 1.00 96.62 287 SER A C 1
ATOM 2349 O O . SER A 1 287 ? 7.319 15.710 8.929 1.00 96.62 287 SER A O 1
ATOM 2351 N N . LYS A 1 288 ? 7.920 17.794 8.421 1.00 96.38 288 LYS A N 1
ATOM 2352 C CA . LYS A 1 288 ? 6.645 18.393 8.871 1.00 96.38 288 LYS A CA 1
ATOM 2353 C C . LYS A 1 288 ? 5.460 18.060 7.964 1.00 96.38 288 LYS A C 1
ATOM 2355 O O . LYS A 1 288 ? 4.322 18.290 8.353 1.00 96.38 288 LYS A O 1
ATOM 2360 N N . VAL A 1 289 ? 5.745 17.608 6.746 1.00 96.56 289 VAL A N 1
ATOM 2361 C CA . VAL A 1 289 ? 4.756 17.204 5.738 1.00 96.56 289 VAL A CA 1
ATOM 2362 C C . VAL A 1 289 ? 4.845 15.701 5.469 1.00 96.56 289 VAL A C 1
ATOM 2364 O O . VAL A 1 289 ? 4.538 15.259 4.366 1.00 96.56 289 VAL A O 1
ATOM 2367 N N . TYR A 1 290 ? 5.321 14.941 6.462 1.00 97.44 290 TYR A N 1
ATOM 2368 C CA . TYR A 1 290 ? 5.401 13.488 6.405 1.00 97.44 290 TYR A CA 1
ATOM 2369 C C . TYR A 1 290 ? 4.039 12.878 6.067 1.00 97.44 290 TYR A C 1
ATOM 2371 O O . TYR A 1 290 ? 3.011 13.261 6.630 1.00 97.44 290 TYR A O 1
ATOM 2379 N N . ASN A 1 291 ? 4.051 11.915 5.155 1.00 97.44 291 ASN A N 1
ATOM 2380 C CA . ASN A 1 291 ? 2.915 11.070 4.847 1.00 97.44 291 ASN A CA 1
ATOM 2381 C C . ASN A 1 291 ? 3.405 9.627 4.680 1.00 97.44 291 ASN A C 1
ATOM 2383 O O . ASN A 1 291 ? 4.129 9.319 3.726 1.00 97.44 291 ASN A O 1
ATOM 2387 N N . SER A 1 292 ? 2.968 8.750 5.588 1.00 96.81 292 SER A N 1
ATOM 2388 C CA . SER A 1 292 ? 3.349 7.334 5.627 1.00 96.81 292 SER A CA 1
ATOM 2389 C C . SER A 1 292 ? 2.879 6.535 4.407 1.00 96.81 292 SER A C 1
ATOM 2391 O O . SER A 1 292 ? 3.422 5.465 4.150 1.00 96.81 292 SER A O 1
ATOM 2393 N N . LEU A 1 293 ? 1.945 7.064 3.606 1.00 97.38 293 LEU A N 1
ATOM 2394 C CA . LEU A 1 293 ? 1.463 6.474 2.353 1.00 97.38 293 LEU A CA 1
ATOM 2395 C C . LEU A 1 293 ? 2.210 6.976 1.104 1.00 97.38 293 LEU A C 1
ATOM 2397 O O . LEU A 1 293 ? 1.858 6.586 -0.004 1.00 97.38 293 LEU A O 1
ATOM 2401 N N . THR A 1 294 ? 3.221 7.842 1.243 1.00 97.62 294 THR A N 1
ATOM 2402 C CA . THR A 1 294 ? 4.012 8.344 0.101 1.00 97.62 294 THR A CA 1
ATOM 2403 C C . THR A 1 294 ? 4.662 7.185 -0.651 1.00 97.62 294 THR A C 1
ATOM 2405 O O . THR A 1 294 ? 5.423 6.443 -0.052 1.00 97.62 294 THR A O 1
ATOM 2408 N N . ASP A 1 295 ? 4.448 7.037 -1.952 1.00 97.75 295 ASP A N 1
ATOM 2409 C CA . ASP A 1 295 ? 5.127 6.004 -2.748 1.00 97.75 295 ASP A CA 1
ATOM 2410 C C . ASP A 1 295 ? 6.279 6.561 -3.570 1.00 97.75 295 ASP A C 1
ATOM 2412 O O . ASP A 1 295 ? 7.226 5.841 -3.873 1.00 97.75 295 ASP A O 1
ATOM 2416 N N . TYR A 1 296 ? 6.201 7.833 -3.959 1.00 97.19 296 TYR A N 1
ATOM 2417 C CA . TYR A 1 296 ? 7.256 8.465 -4.735 1.00 97.19 296 TYR A CA 1
ATOM 2418 C C . TYR A 1 296 ? 7.442 9.940 -4.395 1.00 97.19 296 TYR A C 1
ATOM 2420 O O . TYR A 1 296 ? 6.513 10.660 -4.016 1.00 97.19 296 TYR A O 1
ATOM 2428 N N . ALA A 1 297 ? 8.662 10.410 -4.604 1.00 95.56 297 ALA A N 1
ATOM 2429 C CA . ALA A 1 297 ? 9.044 11.799 -4.467 1.00 95.56 297 ALA A CA 1
ATOM 2430 C C . ALA A 1 297 ? 9.873 12.223 -5.680 1.00 95.56 297 ALA A C 1
ATOM 2432 O O . ALA A 1 297 ? 10.642 11.450 -6.255 1.00 95.56 297 ALA A O 1
ATOM 2433 N N . MET A 1 298 ? 9.687 13.470 -6.104 1.00 92.19 298 MET A N 1
ATOM 2434 C CA . MET A 1 298 ? 10.443 14.053 -7.205 1.00 92.19 298 MET A CA 1
ATOM 2435 C C . MET A 1 298 ? 11.082 15.358 -6.769 1.00 92.19 298 MET A C 1
ATOM 2437 O O . MET A 1 298 ? 10.394 16.271 -6.308 1.00 92.19 298 MET A O 1
ATOM 2441 N N . LYS A 1 299 ? 12.388 15.473 -7.002 1.00 91.19 299 LYS A N 1
ATOM 2442 C CA . LYS A 1 299 ? 13.160 16.686 -6.749 1.00 91.19 299 LYS A CA 1
ATOM 2443 C C . LYS A 1 299 ? 14.175 16.880 -7.866 1.00 91.19 299 LYS A C 1
ATOM 2445 O O . LYS A 1 299 ? 15.019 16.027 -8.114 1.00 91.19 299 LYS A O 1
ATOM 2450 N N . ASP A 1 300 ? 14.079 18.002 -8.571 1.00 89.19 300 ASP A N 1
ATOM 2451 C CA . ASP A 1 300 ? 14.942 18.335 -9.708 1.00 89.19 300 ASP A CA 1
ATOM 2452 C C . ASP A 1 300 ? 14.971 17.246 -10.805 1.00 89.19 300 ASP A C 1
ATOM 2454 O O . ASP A 1 300 ? 14.012 17.088 -11.560 1.00 89.19 300 ASP A O 1
ATOM 2458 N N . ASN A 1 301 ? 16.090 16.529 -10.933 1.00 91.00 301 ASN A N 1
ATOM 2459 C CA . ASN A 1 301 ? 16.310 15.423 -11.870 1.00 91.00 301 ASN A CA 1
ATOM 2460 C C . ASN A 1 301 ? 16.312 14.051 -11.178 1.00 91.00 301 ASN A C 1
ATOM 2462 O O . ASN A 1 301 ? 16.839 13.094 -11.741 1.00 91.00 301 ASN A O 1
ATOM 2466 N N . VAL A 1 302 ? 15.779 13.973 -9.960 1.00 93.31 302 VAL A N 1
ATOM 2467 C CA . VAL A 1 302 ? 15.720 12.771 -9.132 1.00 93.31 302 VAL A CA 1
ATOM 2468 C C . VAL A 1 302 ? 14.262 12.369 -8.952 1.00 93.31 302 VAL A C 1
ATOM 2470 O O . VAL A 1 302 ? 13.419 13.179 -8.561 1.00 93.31 302 VAL A O 1
ATOM 2473 N N . LEU A 1 303 ? 13.982 11.110 -9.260 1.00 94.75 303 LEU A N 1
ATOM 2474 C CA . LEU A 1 303 ? 12.734 10.420 -8.976 1.00 94.75 303 LEU A CA 1
ATOM 2475 C C . LEU A 1 303 ? 13.064 9.260 -8.046 1.00 94.75 303 LEU A C 1
ATOM 2477 O O . LEU A 1 303 ? 13.835 8.378 -8.413 1.00 94.75 303 LEU A O 1
ATOM 2481 N N . GLU A 1 304 ? 12.480 9.278 -6.863 1.00 96.56 304 GLU A N 1
ATOM 2482 C CA . GLU A 1 304 ? 12.614 8.238 -5.855 1.00 96.56 304 GLU A CA 1
ATOM 2483 C C . GLU A 1 304 ? 11.263 7.559 -5.665 1.00 96.56 304 GLU A C 1
ATOM 2485 O O . GLU A 1 304 ? 10.235 8.235 -5.625 1.00 96.56 304 GLU A O 1
ATOM 2490 N N . ILE A 1 305 ? 11.256 6.232 -5.619 1.00 97.38 305 ILE A N 1
ATOM 2491 C CA . ILE A 1 305 ? 10.052 5.405 -5.592 1.00 97.38 305 ILE A CA 1
ATOM 2492 C C . ILE A 1 305 ? 10.278 4.256 -4.608 1.00 97.38 305 ILE A C 1
ATOM 2494 O O . ILE A 1 305 ? 11.324 3.614 -4.665 1.00 97.38 305 ILE A O 1
ATOM 2498 N N . ARG A 1 306 ? 9.280 3.932 -3.785 1.00 97.31 306 ARG A N 1
ATOM 2499 C CA . ARG A 1 306 ? 9.178 2.656 -3.062 1.00 97.31 306 ARG A CA 1
ATOM 2500 C C . ARG A 1 306 ? 7.943 1.894 -3.515 1.00 97.31 306 ARG A C 1
ATOM 2502 O O . ARG A 1 306 ? 6.880 2.481 -3.693 1.00 97.31 306 ARG A O 1
ATOM 2509 N N . ILE A 1 307 ? 8.080 0.587 -3.691 1.00 98.12 307 ILE A N 1
ATOM 2510 C CA . ILE A 1 307 ? 7.007 -0.297 -4.138 1.00 98.12 307 ILE A CA 1
ATOM 2511 C C . ILE A 1 307 ? 6.879 -1.477 -3.173 1.00 98.12 307 ILE A C 1
ATOM 2513 O O . ILE A 1 307 ? 7.870 -2.184 -2.972 1.00 98.12 307 ILE A O 1
ATOM 2517 N N . PRO A 1 308 ? 5.694 -1.716 -2.574 1.00 97.44 308 PRO A N 1
ATOM 2518 C CA . PRO A 1 308 ? 5.457 -2.907 -1.769 1.00 97.44 308 PRO A CA 1
ATOM 2519 C C . PRO A 1 308 ? 5.715 -4.174 -2.581 1.00 97.44 308 PRO A C 1
ATOM 2521 O O . PRO A 1 308 ? 5.223 -4.298 -3.705 1.00 97.44 308 PRO A O 1
ATOM 2524 N N . TRP A 1 309 ? 6.395 -5.155 -1.990 1.00 97.25 309 TRP A N 1
ATOM 2525 C CA . TRP A 1 309 ? 6.622 -6.459 -2.628 1.00 97.25 309 TRP A CA 1
ATOM 2526 C C . TRP A 1 309 ? 5.327 -7.127 -3.118 1.00 97.25 309 TRP A C 1
ATOM 2528 O O . TRP A 1 309 ? 5.299 -7.740 -4.186 1.00 97.25 309 TRP A O 1
ATOM 2538 N N . ALA A 1 310 ? 4.228 -6.938 -2.385 1.00 96.06 310 ALA A N 1
ATOM 2539 C CA . ALA A 1 310 ? 2.916 -7.462 -2.747 1.00 96.06 310 ALA A CA 1
ATOM 2540 C C . ALA A 1 310 ? 2.362 -6.885 -4.068 1.00 96.06 310 ALA A C 1
ATOM 2542 O O . ALA A 1 310 ? 1.699 -7.610 -4.806 1.00 96.06 310 ALA A O 1
ATOM 2543 N N . LEU A 1 311 ? 2.677 -5.630 -4.428 1.00 97.19 311 LEU A N 1
ATOM 2544 C CA . LEU A 1 311 ? 2.279 -5.054 -5.726 1.00 97.19 311 LEU A CA 1
ATOM 2545 C C . LEU A 1 311 ? 3.069 -5.640 -6.907 1.00 97.19 311 LEU A C 1
ATOM 2547 O O . LEU A 1 311 ? 2.691 -5.447 -8.060 1.00 97.19 311 LEU A O 1
ATOM 2551 N N . LEU A 1 312 ? 4.152 -6.363 -6.622 1.00 96.25 312 LEU A N 1
ATOM 2552 C CA . LEU A 1 312 ? 4.973 -7.083 -7.592 1.00 96.25 312 LEU A CA 1
ATOM 2553 C C . LEU A 1 312 ? 4.613 -8.582 -7.657 1.00 96.25 312 LEU A C 1
ATOM 2555 O O . LEU A 1 312 ? 5.342 -9.362 -8.266 1.00 96.25 312 LEU A O 1
ATOM 2559 N N . ASN A 1 313 ? 3.503 -9.004 -7.029 1.00 94.31 313 ASN A N 1
ATOM 2560 C CA . ASN A 1 313 ? 3.100 -10.410 -6.872 1.00 94.31 313 ASN A CA 1
ATOM 2561 C C . ASN A 1 313 ? 4.172 -11.297 -6.191 1.00 94.31 313 ASN A C 1
ATOM 2563 O O . ASN A 1 313 ? 4.233 -12.505 -6.433 1.00 94.31 313 ASN A O 1
ATOM 2567 N N . VAL A 1 314 ? 5.025 -10.727 -5.331 1.00 94.62 314 VAL A N 1
ATOM 2568 C CA . VAL A 1 314 ? 6.003 -11.493 -4.542 1.00 94.62 314 VAL A CA 1
ATOM 2569 C C . VAL A 1 314 ? 5.355 -11.957 -3.235 1.00 94.62 314 VAL A C 1
ATOM 2571 O O . VAL A 1 314 ? 4.929 -11.137 -2.427 1.00 94.62 314 VAL A O 1
ATOM 2574 N N . MET A 1 315 ? 5.290 -13.277 -3.022 1.00 93.75 315 MET A N 1
ATOM 2575 C CA . MET A 1 315 ? 4.607 -13.884 -1.863 1.00 93.75 315 MET A CA 1
ATOM 2576 C C . MET A 1 315 ? 5.451 -13.938 -0.578 1.00 93.75 315 MET A C 1
ATOM 2578 O O . MET A 1 315 ? 4.899 -14.080 0.515 1.00 93.75 315 MET A O 1
ATOM 2582 N N . ASP A 1 316 ? 6.780 -13.916 -0.708 1.00 94.38 316 ASP A N 1
ATOM 2583 C CA . ASP A 1 316 ? 7.723 -13.936 0.415 1.00 94.38 316 ASP A CA 1
ATOM 2584 C C . ASP A 1 316 ? 9.077 -13.320 0.000 1.00 94.38 316 ASP A C 1
ATOM 2586 O O . ASP A 1 316 ? 9.894 -14.011 -0.611 1.00 94.38 316 ASP A O 1
ATOM 2590 N N . PRO A 1 317 ? 9.340 -12.042 0.325 1.00 93.88 317 PRO A N 1
ATOM 2591 C CA . PRO A 1 317 ? 10.632 -11.402 0.083 1.00 93.88 317 PRO A CA 1
ATOM 2592 C C . PRO A 1 317 ? 11.690 -11.730 1.155 1.00 93.88 317 PRO A C 1
ATOM 2594 O O . PRO A 1 317 ? 12.835 -11.302 1.034 1.00 93.88 317 PRO A O 1
ATOM 2597 N N . SER A 1 318 ? 11.338 -12.474 2.214 1.00 91.12 318 SER A N 1
ATOM 2598 C CA . SER A 1 318 ? 12.248 -12.783 3.331 1.00 91.12 318 SER A CA 1
ATOM 2599 C C . SER A 1 318 ? 13.206 -13.949 3.057 1.00 91.12 318 SER A C 1
ATOM 2601 O O . SER A 1 318 ? 14.008 -14.308 3.921 1.00 91.12 318 SER A O 1
ATOM 2603 N N . GLN A 1 319 ? 13.104 -14.584 1.887 1.00 81.75 319 GLN A N 1
ATOM 2604 C CA . GLN A 1 319 ? 14.013 -15.635 1.435 1.00 81.75 319 GLN A CA 1
ATOM 2605 C C . GLN A 1 319 ? 14.881 -15.098 0.300 1.00 81.75 319 GLN A C 1
ATOM 2607 O O . GLN A 1 319 ? 14.540 -15.265 -0.867 1.00 81.75 319 GLN A O 1
ATOM 2612 N N . ASN A 1 320 ? 15.994 -14.458 0.661 1.00 57.19 320 ASN A N 1
ATOM 2613 C CA . ASN A 1 320 ? 17.046 -14.043 -0.267 1.00 57.19 320 ASN A CA 1
ATOM 2614 C C . ASN A 1 320 ? 18.395 -14.631 0.145 1.00 57.19 320 ASN A C 1
ATOM 2616 O O . ASN A 1 320 ? 18.668 -14.681 1.369 1.00 57.19 320 ASN A O 1
#